Protein AF-A0A4Q2SKK6-F1 (afdb_monomer_lite)

Organism: NCBI:txid1168729

Sequence (186 aa):
MAITRQSCPFHADEDILGRQVDADGTMEFTCDRNLHPAGGPLSWLSVPEPPDMPELYGLADELGLGTELPALLNEHPGKWVEYGVVEAAYADAHTDDFAMLVARYGHTAIAKKNYTVSSFLSGTLGRLSKRGDVLLSWRKPTGRWSYNAGISWWALPPTPPADAEVSWESLGRSMDYVPGATKRSN

Foldseek 3Di:
DDFDWDADPVGNPDTWTWDQDDPQRKTKTWDQDAPDPVGGIDIDIDGPDDPPPPLDDDPCVVVVVLPLLLVQQVVQAQAWEFLVSSLVSCCVVVVPSQLVQCVVFNDVLVHDDPTGSSNVSVVSLVSCCVVLQKPWDWDQADPPVNVDPTGIIIHGDDHHDPPRYDHPVNVVDDNPDDRNPPDPPD

Structure (mmCIF, N/CA/C/O backbone):
data_AF-A0A4Q2SKK6-F1
#
_entry.id   AF-A0A4Q2SKK6-F1
#
loop_
_atom_site.group_PDB
_atom_site.id
_atom_site.type_symbol
_atom_site.label_atom_id
_atom_site.label_alt_id
_atom_site.label_comp_id
_atom_site.label_asym_id
_atom_site.label_entity_id
_atom_site.label_seq_id
_atom_site.pdbx_PDB_ins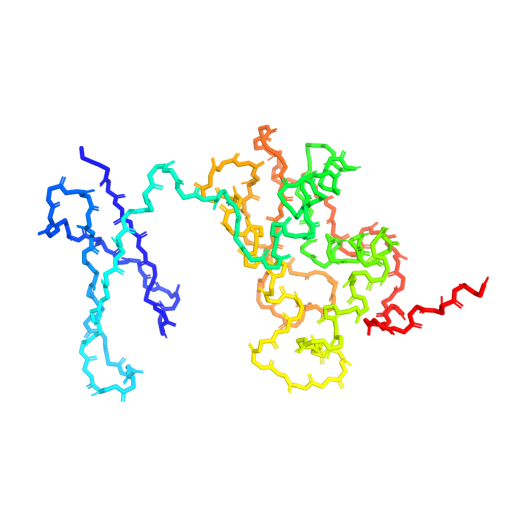_code
_atom_site.Cartn_x
_atom_site.Cartn_y
_atom_site.Cartn_z
_atom_site.occupancy
_atom_site.B_iso_or_equiv
_atom_site.auth_seq_id
_atom_site.auth_comp_id
_atom_site.auth_asym_id
_atom_site.auth_atom_id
_atom_site.pdbx_PDB_model_num
ATOM 1 N N . MET A 1 1 ? 7.989 18.309 -22.413 1.00 43.97 1 MET A N 1
ATOM 2 C CA . MET A 1 1 ? 8.912 17.288 -21.876 1.00 43.97 1 MET A CA 1
ATOM 3 C C . MET A 1 1 ? 8.515 17.035 -20.436 1.00 43.97 1 MET A C 1
ATOM 5 O O . MET A 1 1 ? 8.428 17.999 -19.684 1.00 43.97 1 MET A O 1
ATOM 9 N N . ALA A 1 2 ? 8.172 15.795 -20.087 1.00 51.50 2 ALA A N 1
ATOM 10 C CA . ALA A 1 2 ? 7.874 15.442 -18.704 1.00 51.50 2 ALA A CA 1
ATOM 11 C C . ALA A 1 2 ? 9.176 15.507 -17.893 1.00 51.50 2 ALA A C 1
ATOM 13 O O . ALA A 1 2 ? 10.192 14.947 -18.295 1.00 51.50 2 ALA A O 1
ATOM 14 N N . ILE A 1 3 ? 9.160 16.252 -16.793 1.00 61.06 3 ILE A N 1
ATOM 15 C CA . ILE A 1 3 ? 10.280 16.333 -15.856 1.00 61.06 3 ILE A CA 1
ATOM 16 C C . ILE A 1 3 ? 10.132 15.135 -14.916 1.00 61.06 3 ILE A C 1
ATOM 18 O O . ILE A 1 3 ? 9.299 15.166 -14.014 1.00 61.06 3 ILE A O 1
ATOM 22 N N . THR A 1 4 ? 10.900 14.071 -15.148 1.00 77.75 4 THR A N 1
ATOM 23 C CA . THR A 1 4 ? 10.891 12.874 -14.294 1.00 77.75 4 THR A CA 1
ATOM 24 C C . THR A 1 4 ? 11.945 13.008 -13.207 1.00 77.75 4 THR A C 1
ATOM 26 O O . THR A 1 4 ? 13.110 13.291 -13.501 1.00 77.75 4 THR A O 1
ATOM 29 N N . ARG A 1 5 ? 11.547 12.787 -11.953 1.00 83.00 5 ARG A N 1
ATOM 30 C CA . ARG A 1 5 ? 12.454 12.787 -10.806 1.00 83.00 5 ARG A CA 1
ATOM 31 C C . ARG A 1 5 ? 12.381 11.475 -10.037 1.00 83.00 5 ARG A C 1
ATOM 33 O O . ARG A 1 5 ? 11.327 10.839 -10.015 1.00 83.00 5 ARG A O 1
ATOM 40 N N . GLN A 1 6 ? 13.496 11.062 -9.448 1.00 82.69 6 GLN A N 1
ATOM 41 C CA . GLN A 1 6 ? 13.580 9.867 -8.611 1.00 82.69 6 GLN A CA 1
ATOM 42 C C . GLN A 1 6 ? 14.508 10.106 -7.429 1.00 82.69 6 GLN A C 1
ATOM 44 O O . GLN A 1 6 ? 15.499 10.827 -7.541 1.00 82.69 6 GLN A O 1
ATOM 49 N N . SER A 1 7 ? 14.215 9.446 -6.314 1.00 86.81 7 SER A N 1
ATOM 50 C CA . SER A 1 7 ? 15.122 9.441 -5.174 1.00 86.81 7 SER A CA 1
ATOM 51 C C . SER A 1 7 ? 16.257 8.449 -5.362 1.00 86.81 7 SER A C 1
ATOM 53 O O . SER A 1 7 ? 16.067 7.371 -5.931 1.00 86.81 7 SER A O 1
ATOM 55 N N . CYS A 1 8 ? 17.441 8.803 -4.857 1.00 84.94 8 CYS A N 1
ATOM 56 C CA . CYS A 1 8 ? 18.562 7.873 -4.833 1.00 84.94 8 CYS A CA 1
ATOM 57 C C . CYS A 1 8 ? 18.194 6.644 -3.981 1.00 84.94 8 CYS A C 1
ATOM 59 O O . CYS A 1 8 ? 17.712 6.812 -2.858 1.00 84.94 8 CYS A O 1
ATOM 61 N N . PRO A 1 9 ? 18.494 5.410 -4.430 1.00 81.94 9 PRO A N 1
ATOM 62 C CA . PRO A 1 9 ? 18.239 4.199 -3.644 1.00 81.94 9 PRO A CA 1
ATOM 63 C C . PRO A 1 9 ? 18.921 4.163 -2.265 1.00 81.94 9 PRO A C 1
ATOM 65 O O . PRO A 1 9 ? 18.521 3.382 -1.405 1.00 81.94 9 PRO A O 1
ATOM 68 N N . PHE A 1 10 ? 19.951 4.988 -2.054 1.00 80.56 10 PHE A N 1
ATOM 69 C CA . PHE A 1 10 ? 20.723 5.064 -0.810 1.00 80.56 10 PHE A CA 1
ATOM 70 C C . PHE A 1 10 ? 20.532 6.384 -0.048 1.00 80.56 10 PHE A C 1
ATOM 72 O O . PHE A 1 10 ? 20.912 6.469 1.117 1.00 80.56 10 PHE A O 1
ATOM 79 N N . HIS A 1 11 ? 19.917 7.390 -0.676 1.00 81.56 11 HIS A N 1
ATOM 80 C CA . HIS A 1 11 ? 19.655 8.706 -0.090 1.00 81.56 11 HIS A CA 1
ATOM 81 C C . HIS A 1 11 ? 18.202 9.087 -0.387 1.00 81.56 11 HIS A C 1
ATOM 83 O O . HIS A 1 11 ? 17.894 9.667 -1.427 1.00 81.56 11 HIS A O 1
ATOM 89 N N . ALA A 1 12 ? 17.293 8.696 0.507 1.00 74.94 12 ALA A N 1
ATOM 90 C CA . ALA A 1 12 ? 15.852 8.896 0.327 1.00 74.94 12 ALA A CA 1
ATOM 91 C C . ALA A 1 12 ? 15.416 10.373 0.425 1.00 74.94 12 ALA A C 1
ATOM 93 O O . ALA A 1 12 ? 14.283 10.700 0.089 1.00 74.94 12 ALA A O 1
ATOM 94 N N . ASP A 1 13 ? 16.303 11.248 0.901 1.00 74.25 13 ASP A N 1
ATOM 95 C CA . ASP A 1 13 ? 16.146 12.701 0.981 1.00 74.25 13 ASP A CA 1
ATOM 96 C C . ASP A 1 13 ? 16.541 13.432 -0.312 1.00 74.25 13 ASP A C 1
ATOM 98 O O . ASP A 1 13 ? 16.249 14.617 -0.458 1.00 74.25 13 ASP A O 1
ATOM 102 N N . GLU A 1 14 ? 17.190 12.743 -1.252 1.00 72.88 14 GLU A N 1
ATOM 103 C CA . GLU A 1 14 ? 17.598 13.322 -2.528 1.00 72.88 14 GLU A CA 1
ATOM 104 C C . GLU A 1 14 ? 16.486 13.205 -3.567 1.00 72.88 14 GLU A C 1
ATOM 106 O O . GLU A 1 14 ? 15.892 12.141 -3.741 1.00 72.88 14 GLU A O 1
ATOM 111 N N . ASP A 1 15 ? 16.242 14.294 -4.292 1.00 78.19 15 ASP A N 1
ATOM 112 C CA . ASP A 1 15 ? 15.307 14.353 -5.413 1.00 78.19 15 ASP A CA 1
ATOM 113 C C . ASP A 1 15 ? 16.092 14.639 -6.698 1.00 78.19 15 ASP A C 1
ATOM 115 O O . ASP A 1 15 ? 16.485 15.776 -6.974 1.00 78.19 15 ASP A O 1
ATOM 119 N N . ILE A 1 16 ? 16.385 13.584 -7.459 1.00 84.12 16 ILE A N 1
ATOM 120 C CA . ILE A 1 16 ? 17.320 13.640 -8.584 1.00 84.12 16 ILE A CA 1
ATOM 121 C C . ILE A 1 16 ? 16.545 13.779 -9.884 1.00 84.12 16 ILE A C 1
ATOM 123 O O . ILE A 1 16 ? 15.660 12.984 -10.209 1.00 84.12 16 ILE A O 1
ATOM 127 N N . LEU A 1 17 ? 16.904 14.807 -10.649 1.00 86.75 17 LEU A N 1
ATOM 128 C CA . LEU A 1 17 ? 16.344 15.059 -11.966 1.00 86.75 17 LEU A CA 1
ATOM 129 C C . LEU A 1 17 ? 16.931 14.078 -12.985 1.00 86.75 17 LEU A C 1
ATOM 131 O O . LEU A 1 17 ? 18.146 14.014 -13.163 1.00 86.75 17 LEU A O 1
ATOM 135 N N . GLY A 1 18 ? 16.061 13.351 -13.682 1.00 86.31 18 GLY A N 1
ATOM 136 C CA . GLY A 1 18 ? 16.479 12.449 -14.745 1.00 86.31 18 GLY A CA 1
ATOM 137 C C . GLY A 1 18 ? 16.922 13.205 -15.995 1.00 86.31 18 GLY A C 1
ATOM 138 O O . GLY A 1 18 ? 16.297 14.185 -16.408 1.00 86.31 18 GLY A O 1
ATOM 139 N N . ARG A 1 19 ? 17.964 12.696 -16.647 1.00 87.88 19 ARG A N 1
ATOM 140 C CA . ARG A 1 19 ? 18.417 13.099 -17.978 1.00 87.88 19 ARG A CA 1
ATOM 141 C C . ARG A 1 19 ? 17.931 12.074 -18.992 1.00 87.88 19 ARG A C 1
ATOM 143 O O . ARG A 1 19 ? 18.269 10.903 -18.879 1.00 87.88 19 ARG A O 1
ATOM 150 N N . GLN A 1 20 ? 17.176 12.497 -20.001 1.00 82.75 20 GLN A N 1
ATOM 151 C CA . GLN A 1 20 ? 16.803 11.592 -21.088 1.00 82.75 20 GLN A CA 1
ATOM 152 C C . GLN A 1 20 ? 18.057 11.197 -21.875 1.00 82.75 20 GLN A C 1
ATOM 154 O O . GLN A 1 20 ? 18.824 12.067 -22.298 1.00 82.75 20 GLN A O 1
ATOM 159 N N . VAL A 1 21 ? 18.282 9.895 -22.032 1.00 86.56 21 VAL A N 1
ATOM 160 C CA . VAL A 1 21 ? 19.468 9.346 -22.709 1.00 86.56 21 VAL A CA 1
ATOM 161 C C . VAL A 1 21 ? 19.148 8.666 -24.031 1.00 86.56 21 VAL A C 1
ATOM 163 O O . VAL A 1 21 ? 20.061 8.480 -24.830 1.00 86.56 21 VAL A O 1
ATOM 166 N N . ASP A 1 22 ? 17.874 8.366 -24.286 1.00 76.38 22 ASP A N 1
ATOM 167 C CA . ASP A 1 22 ? 17.426 7.749 -25.533 1.00 76.38 22 ASP A CA 1
ATOM 168 C C . ASP A 1 22 ? 16.031 8.263 -25.956 1.00 76.38 22 ASP A C 1
ATOM 170 O O . ASP A 1 22 ? 15.274 8.839 -25.164 1.00 76.38 22 ASP A O 1
ATOM 174 N N . ALA A 1 23 ? 15.703 8.113 -27.239 1.00 74.62 23 ALA A N 1
ATOM 175 C CA . ALA A 1 23 ? 14.460 8.557 -27.864 1.00 74.62 23 ALA A CA 1
ATOM 176 C C . ALA A 1 23 ? 13.229 7.750 -27.410 1.00 74.62 23 ALA A C 1
ATOM 178 O O . ALA A 1 23 ? 12.106 8.226 -27.570 1.00 74.62 23 ALA A O 1
ATOM 179 N N . ASP A 1 24 ? 13.436 6.572 -26.816 1.00 68.56 24 ASP A N 1
ATOM 180 C CA . ASP A 1 24 ? 12.394 5.715 -26.236 1.00 68.56 24 ASP A CA 1
ATOM 181 C C . ASP A 1 24 ? 11.848 6.227 -24.888 1.00 68.56 24 ASP A C 1
ATOM 183 O O . ASP A 1 24 ? 10.876 5.687 -24.367 1.00 68.56 24 ASP A O 1
ATOM 187 N N . GLY A 1 25 ? 12.443 7.292 -24.337 1.00 70.19 25 GLY A N 1
ATOM 188 C CA . GLY A 1 25 ? 12.075 7.866 -23.045 1.00 70.19 25 GLY A CA 1
ATOM 189 C C . GLY A 1 25 ? 12.896 7.337 -21.868 1.00 70.19 25 GLY A C 1
ATOM 190 O O . GLY A 1 25 ? 12.584 7.676 -20.727 1.00 70.19 25 GLY A O 1
ATOM 191 N N . THR A 1 26 ? 13.945 6.546 -22.115 1.00 78.94 26 THR A N 1
ATOM 192 C CA . THR A 1 26 ? 14.898 6.109 -21.092 1.00 78.94 26 THR A CA 1
ATOM 193 C C . THR A 1 26 ? 15.574 7.308 -20.438 1.00 78.94 26 THR A C 1
ATOM 195 O O . THR A 1 26 ? 16.129 8.191 -21.100 1.00 78.94 26 THR A O 1
ATOM 198 N N . MET A 1 27 ? 15.542 7.313 -19.107 1.00 83.81 27 MET A N 1
ATOM 199 C CA . MET A 1 27 ? 16.110 8.356 -18.263 1.00 83.81 27 MET A CA 1
ATOM 200 C C . MET A 1 27 ? 17.291 7.795 -17.473 1.00 83.81 27 MET A C 1
ATOM 202 O O . MET A 1 27 ? 17.184 6.741 -16.855 1.00 83.81 27 MET A O 1
ATOM 206 N N . GLU A 1 28 ? 18.400 8.518 -17.440 1.00 88.62 28 GLU A N 1
ATOM 207 C CA . GLU A 1 28 ? 19.511 8.282 -16.524 1.00 88.62 28 GLU A CA 1
ATOM 208 C C . GLU A 1 28 ? 19.429 9.256 -15.351 1.00 88.62 28 GLU A C 1
ATOM 210 O O . GLU A 1 28 ? 19.165 10.445 -15.527 1.00 88.62 28 GLU A O 1
ATOM 215 N N . PHE A 1 29 ? 19.687 8.754 -14.153 1.00 89.69 29 PHE A N 1
ATOM 216 C CA . PHE A 1 29 ? 19.787 9.539 -12.932 1.00 89.69 29 PHE A CA 1
ATOM 217 C C . PHE A 1 29 ? 21.179 9.344 -12.355 1.00 89.69 29 PHE A C 1
ATOM 219 O O . PHE A 1 29 ? 21.705 8.233 -12.397 1.00 89.69 29 PHE A O 1
ATOM 226 N N . THR A 1 30 ? 21.751 10.402 -11.784 1.00 92.44 30 THR A N 1
ATOM 227 C CA . THR A 1 30 ? 23.061 10.351 -11.132 1.00 92.44 30 THR A CA 1
ATOM 228 C C . THR A 1 30 ? 22.975 11.029 -9.774 1.00 92.44 30 THR A C 1
ATOM 230 O O . THR A 1 30 ? 22.598 12.194 -9.675 1.00 92.44 30 THR A O 1
ATOM 233 N N . CYS A 1 31 ? 23.316 10.288 -8.721 1.00 90.31 31 CYS A N 1
ATOM 234 C CA . CYS A 1 31 ? 23.537 10.826 -7.387 1.00 90.31 31 CYS A CA 1
ATOM 235 C C . CYS A 1 31 ? 25.038 11.028 -7.184 1.00 90.31 31 CYS A C 1
ATOM 237 O O . CYS A 1 31 ? 25.778 10.048 -7.111 1.00 90.31 31 CYS A O 1
ATOM 239 N N . ASP A 1 32 ? 25.479 12.275 -7.033 1.00 90.69 32 ASP A N 1
ATOM 240 C CA . ASP A 1 32 ? 26.899 12.613 -6.840 1.00 90.69 32 ASP A CA 1
ATOM 241 C C . ASP A 1 32 ? 27.368 12.505 -5.378 1.00 90.69 32 ASP A C 1
ATOM 243 O O . ASP A 1 32 ? 28.523 12.798 -5.061 1.00 90.69 32 ASP A O 1
ATOM 247 N N . ARG A 1 33 ? 26.483 12.103 -4.456 1.00 80.25 33 ARG A N 1
ATOM 248 C CA . ARG A 1 33 ? 26.842 11.935 -3.042 1.00 80.25 33 ARG A CA 1
ATOM 249 C C . ARG A 1 33 ? 27.744 10.715 -2.846 1.00 80.25 33 ARG A C 1
ATOM 251 O O . ARG A 1 33 ? 27.750 9.769 -3.627 1.00 80.25 33 ARG A O 1
ATOM 258 N N . ASN A 1 34 ? 28.505 10.743 -1.758 1.00 79.94 34 ASN A N 1
ATOM 259 C CA . ASN A 1 34 ? 29.293 9.599 -1.302 1.00 79.94 34 ASN A CA 1
ATOM 260 C C . ASN A 1 34 ? 28.421 8.646 -0.466 1.00 79.94 34 ASN A C 1
ATOM 262 O O . ASN A 1 34 ? 27.259 8.940 -0.225 1.00 79.94 34 ASN A O 1
ATOM 266 N N . LEU A 1 35 ? 28.999 7.536 0.013 1.00 79.00 35 LEU A N 1
ATOM 267 C CA . LEU A 1 35 ? 28.322 6.476 0.793 1.00 79.00 35 LEU A CA 1
ATOM 268 C C . LEU A 1 35 ? 27.430 5.527 -0.022 1.00 79.00 35 LEU A C 1
ATOM 270 O O . LEU A 1 35 ? 26.731 4.688 0.543 1.00 79.00 35 LEU A O 1
ATOM 274 N N . HIS A 1 36 ? 27.540 5.561 -1.347 1.00 84.75 36 HIS A N 1
ATOM 275 C CA . HIS A 1 36 ? 27.152 4.423 -2.174 1.00 84.75 36 HIS A CA 1
ATOM 276 C C . HIS A 1 36 ? 28.131 3.249 -1.968 1.00 84.75 36 HIS A C 1
ATOM 278 O O . HIS A 1 36 ? 29.300 3.485 -1.647 1.00 84.75 36 HIS A O 1
ATOM 284 N N . PRO A 1 37 ? 27.723 1.990 -2.215 1.00 77.38 37 PRO A N 1
ATOM 285 C CA . PRO A 1 37 ? 28.578 0.812 -2.016 1.00 77.38 37 PRO A CA 1
ATOM 286 C C . PRO A 1 37 ? 29.928 0.849 -2.754 1.00 77.38 37 PRO A C 1
ATOM 288 O O . PRO A 1 37 ? 30.895 0.259 -2.284 1.00 77.38 37 PRO A O 1
ATOM 291 N N . ALA A 1 38 ? 30.005 1.552 -3.888 1.00 78.75 38 ALA A N 1
ATOM 292 C CA . ALA A 1 38 ? 31.233 1.722 -4.669 1.00 78.75 38 ALA A CA 1
ATOM 293 C C . ALA A 1 38 ? 32.081 2.946 -4.255 1.00 78.75 38 ALA A C 1
ATOM 295 O O . ALA A 1 38 ? 33.153 3.161 -4.812 1.00 78.75 38 ALA A O 1
ATOM 296 N N . GLY A 1 39 ? 31.623 3.752 -3.290 1.00 72.69 39 GLY A N 1
ATOM 297 C CA . GLY A 1 39 ? 32.376 4.891 -2.752 1.00 72.69 39 GLY A CA 1
ATOM 298 C C . GLY A 1 39 ? 32.438 6.140 -3.642 1.00 72.69 39 GLY A C 1
ATOM 299 O O . GLY A 1 39 ? 33.253 7.016 -3.371 1.00 72.69 39 GLY A O 1
ATOM 300 N N . GLY A 1 40 ? 31.593 6.247 -4.670 1.00 83.88 40 GLY A N 1
ATOM 301 C CA . GLY A 1 40 ? 31.512 7.404 -5.571 1.00 83.88 40 GLY A CA 1
ATOM 302 C C . GLY A 1 40 ? 30.092 7.627 -6.101 1.00 83.88 40 GLY A C 1
ATOM 303 O O . GLY A 1 40 ? 29.158 7.041 -5.544 1.00 83.88 40 GLY A O 1
ATOM 304 N N . PRO A 1 41 ? 29.913 8.445 -7.157 1.00 88.06 41 PRO A N 1
ATOM 305 C CA . PRO A 1 41 ? 28.607 8.695 -7.750 1.00 88.06 41 PRO A CA 1
ATOM 306 C C . PRO A 1 41 ? 27.908 7.401 -8.159 1.00 88.06 41 PRO A C 1
ATOM 308 O O . PRO A 1 41 ? 28.538 6.475 -8.676 1.00 88.06 41 PRO A O 1
ATOM 311 N N . LEU A 1 42 ? 26.602 7.344 -7.926 1.00 88.31 42 LEU A N 1
ATOM 312 C CA . LEU A 1 42 ? 25.766 6.237 -8.365 1.00 88.31 42 LEU A CA 1
ATOM 313 C C . LEU A 1 42 ? 24.874 6.711 -9.500 1.00 88.31 42 LEU A C 1
ATOM 315 O O . LEU A 1 42 ? 24.047 7.600 -9.298 1.00 88.31 42 LEU A O 1
ATOM 319 N N . SER A 1 43 ? 25.003 6.064 -10.654 1.00 90.69 43 SER A N 1
ATOM 320 C CA . SER A 1 43 ? 24.092 6.252 -11.777 1.00 90.69 43 SER A CA 1
ATOM 321 C C . SER A 1 43 ? 23.189 5.040 -11.953 1.00 90.69 43 SER A C 1
ATOM 323 O O . SER A 1 43 ? 23.618 3.899 -11.763 1.00 90.69 43 SER A O 1
ATOM 325 N N . TRP A 1 44 ? 21.936 5.282 -12.319 1.00 87.94 44 TRP A N 1
ATOM 326 C CA . TRP A 1 44 ? 20.989 4.231 -12.672 1.00 87.94 44 TRP A CA 1
ATOM 327 C C . TRP A 1 44 ? 20.085 4.672 -13.817 1.00 87.94 44 TRP A C 1
ATOM 329 O O . TRP A 1 44 ? 19.854 5.861 -14.040 1.00 87.94 44 TRP A O 1
ATOM 339 N N . LEU A 1 45 ? 19.574 3.682 -14.544 1.00 85.38 45 LEU A N 1
ATOM 340 C CA . LEU A 1 45 ? 18.632 3.885 -15.633 1.00 85.38 45 LEU A CA 1
ATOM 341 C C . LEU A 1 45 ? 17.213 3.605 -15.146 1.00 85.38 45 LEU A C 1
ATOM 343 O O . LEU A 1 45 ? 16.957 2.613 -14.463 1.00 85.38 45 LEU A O 1
ATOM 347 N N . SER A 1 46 ? 16.287 4.462 -15.551 1.00 76.25 46 SER A N 1
ATOM 348 C CA . SER A 1 46 ? 14.863 4.176 -15.580 1.00 76.25 46 SER A CA 1
ATOM 349 C C . SER A 1 46 ? 14.456 4.072 -17.036 1.00 76.25 46 SER A C 1
ATOM 351 O O . SER A 1 46 ? 14.330 5.078 -17.733 1.00 76.25 46 SER A O 1
ATOM 353 N N . VAL A 1 47 ? 14.255 2.844 -17.483 1.00 74.75 47 VAL A N 1
ATOM 354 C CA . VAL A 1 47 ? 13.664 2.572 -18.788 1.00 74.75 47 VAL A CA 1
ATOM 355 C C . VAL A 1 47 ? 12.144 2.658 -18.613 1.00 74.75 47 VAL A C 1
ATOM 357 O O . VAL A 1 47 ? 11.631 2.076 -17.651 1.00 74.75 47 VAL A O 1
ATOM 360 N N . PRO A 1 48 ? 11.416 3.418 -19.449 1.00 61.59 48 PRO A N 1
ATOM 361 C CA . PRO A 1 48 ? 9.961 3.396 -19.427 1.00 61.59 48 PRO A CA 1
ATOM 362 C C . PRO A 1 48 ? 9.476 1.970 -19.689 1.00 61.59 48 PRO A C 1
ATOM 364 O O . PRO A 1 48 ? 10.015 1.263 -20.541 1.00 61.59 48 PRO A O 1
ATOM 367 N N . GLU A 1 49 ? 8.485 1.524 -18.918 1.00 56.78 49 GLU A N 1
ATOM 368 C CA . GLU A 1 49 ? 7.926 0.189 -19.116 1.00 56.78 49 GLU A CA 1
ATOM 369 C C . GLU A 1 49 ? 7.315 0.091 -20.525 1.00 56.78 49 GLU A C 1
ATOM 371 O O . GLU A 1 49 ? 6.665 1.042 -20.976 1.00 56.78 49 GLU A O 1
ATOM 376 N N . PRO A 1 50 ? 7.523 -1.029 -21.245 1.00 50.75 50 PRO A N 1
ATOM 377 C CA . PRO A 1 50 ? 6.862 -1.255 -22.519 1.00 50.75 50 PRO A CA 1
ATOM 378 C C . PRO A 1 50 ? 5.341 -1.156 -22.342 1.00 50.75 50 PRO A C 1
ATOM 380 O O . PRO A 1 50 ? 4.820 -1.716 -21.376 1.00 50.75 50 PRO A O 1
ATOM 383 N N . PRO A 1 51 ? 4.617 -0.512 -23.271 1.00 50.66 51 PRO A N 1
ATOM 384 C CA . PRO A 1 51 ? 3.170 -0.319 -23.153 1.00 50.66 51 PRO A CA 1
ATOM 385 C C . PRO A 1 51 ? 2.378 -1.635 -23.078 1.00 50.66 51 PRO A C 1
ATOM 387 O O . PRO A 1 51 ? 1.270 -1.639 -22.555 1.00 50.66 51 PRO A O 1
ATOM 390 N N . ASP A 1 52 ? 2.964 -2.741 -23.549 1.00 50.22 52 ASP A N 1
ATOM 391 C CA . ASP A 1 52 ? 2.344 -4.069 -23.590 1.00 50.22 52 ASP A CA 1
ATOM 392 C C . ASP A 1 52 ? 2.841 -5.015 -22.475 1.00 50.22 52 ASP A C 1
ATOM 394 O O . ASP A 1 52 ? 2.619 -6.227 -22.544 1.00 50.22 52 ASP A O 1
ATOM 398 N N . MET A 1 53 ? 3.565 -4.513 -21.463 1.00 44.72 53 MET A N 1
ATOM 399 C CA . MET A 1 53 ? 3.966 -5.363 -20.337 1.00 44.72 53 MET A CA 1
ATOM 400 C C . MET A 1 53 ? 2.751 -5.654 -19.437 1.00 44.72 53 MET A C 1
ATOM 402 O O . MET A 1 53 ? 1.972 -4.736 -19.175 1.00 44.72 53 MET A O 1
ATOM 406 N N . PRO A 1 54 ? 2.580 -6.896 -18.934 1.00 50.94 54 PRO A N 1
ATOM 407 C CA . PRO A 1 54 ? 1.514 -7.207 -17.994 1.00 50.94 54 PRO A CA 1
ATOM 408 C C . PRO A 1 54 ? 1.538 -6.251 -16.802 1.00 50.94 54 PRO A C 1
ATOM 410 O O . PRO A 1 54 ? 2.546 -6.096 -16.110 1.00 50.94 54 PRO A O 1
ATOM 413 N N . GLU A 1 55 ? 0.388 -5.624 -16.604 1.00 57.97 55 GLU A N 1
ATOM 414 C CA . GLU A 1 55 ? 0.031 -4.640 -15.585 1.00 57.97 55 GLU A CA 1
ATOM 415 C C . GLU A 1 55 ? 0.559 -4.935 -14.169 1.00 57.97 55 GLU A C 1
ATOM 417 O O . GLU A 1 55 ? 0.950 -4.032 -13.423 1.00 57.97 55 GLU A O 1
ATOM 422 N N . LEU A 1 56 ? 0.574 -6.218 -13.819 1.00 64.50 56 LEU A N 1
ATOM 423 C CA . LEU A 1 56 ? 1.353 -6.844 -12.764 1.00 64.50 56 LEU A CA 1
ATOM 424 C C . LEU A 1 56 ? 1.963 -8.114 -13.365 1.00 64.50 56 LEU A C 1
ATOM 426 O O . LEU A 1 56 ? 1.462 -8.647 -14.349 1.00 64.50 56 LEU A O 1
ATOM 430 N N . TYR A 1 57 ? 3.040 -8.623 -12.774 1.00 71.19 57 TYR A N 1
ATOM 431 C CA . TYR A 1 57 ? 3.696 -9.832 -13.268 1.00 71.19 57 TYR A CA 1
ATOM 432 C C . TYR A 1 57 ? 4.047 -10.797 -12.139 1.00 71.19 57 TYR A C 1
ATOM 434 O O . TYR A 1 57 ? 4.255 -10.408 -10.981 1.00 71.19 57 TYR A O 1
ATOM 442 N N . GLY A 1 58 ? 4.160 -12.073 -12.510 1.00 84.31 58 GLY A N 1
ATOM 443 C CA . GLY A 1 58 ? 4.480 -13.165 -11.600 1.00 84.31 58 GLY A CA 1
ATOM 444 C C . GLY A 1 58 ? 3.443 -13.288 -10.488 1.00 84.31 58 GLY A C 1
ATOM 445 O O . GLY A 1 58 ? 2.249 -13.128 -10.709 1.00 84.31 58 GLY A O 1
ATOM 446 N N . LEU A 1 59 ? 3.916 -13.506 -9.262 1.00 84.44 59 LEU A N 1
ATOM 447 C CA . LEU A 1 59 ? 3.048 -13.832 -8.130 1.00 84.44 59 LEU A CA 1
ATOM 448 C C . LEU A 1 59 ? 1.986 -12.761 -7.811 1.00 84.44 59 LEU A C 1
ATOM 450 O O . LEU A 1 59 ? 0.958 -13.087 -7.240 1.00 84.44 59 LEU A O 1
ATOM 454 N N . ALA A 1 60 ? 2.215 -11.487 -8.146 1.00 87.25 60 ALA A N 1
ATOM 455 C CA . ALA A 1 60 ? 1.222 -10.437 -7.895 1.00 87.25 60 ALA A CA 1
ATOM 456 C C . ALA A 1 60 ? 0.018 -10.521 -8.849 1.00 87.25 60 ALA A C 1
ATOM 458 O O . ALA A 1 60 ? -1.093 -10.180 -8.451 1.00 87.25 60 ALA A O 1
ATOM 459 N N . ASP A 1 61 ? 0.250 -10.977 -10.080 1.00 89.88 61 ASP A N 1
ATOM 460 C CA . ASP A 1 61 ? -0.789 -11.211 -11.086 1.00 89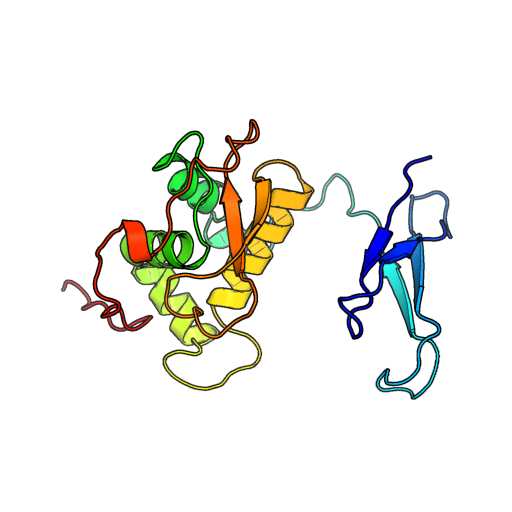.88 61 ASP A CA 1
ATOM 461 C C . ASP A 1 61 ? -1.529 -12.527 -10.810 1.00 89.88 61 ASP A C 1
ATOM 463 O O . ASP A 1 61 ? -2.754 -12.553 -10.767 1.00 89.88 61 ASP A O 1
ATOM 467 N N . GLU A 1 62 ? -0.785 -13.591 -10.475 1.00 91.69 62 GLU A N 1
ATOM 468 C CA . GLU A 1 62 ? -1.350 -14.890 -10.067 1.00 91.69 62 GLU A CA 1
ATOM 469 C C . GLU A 1 62 ? -2.316 -14.770 -8.875 1.00 91.69 62 GLU A C 1
ATOM 471 O O . GLU A 1 62 ? -3.294 -15.509 -8.796 1.00 91.69 62 GLU A O 1
ATOM 476 N N . LEU A 1 63 ? -2.045 -13.832 -7.963 1.00 92.62 63 LEU A N 1
ATOM 477 C CA . LEU A 1 63 ? -2.872 -13.539 -6.789 1.00 92.62 63 LEU A CA 1
ATOM 478 C C . LEU A 1 63 ? -3.954 -12.476 -7.038 1.00 92.62 63 LEU A C 1
ATOM 480 O O . LEU A 1 63 ? -4.632 -12.073 -6.099 1.00 92.62 63 LEU A O 1
ATOM 484 N N . GLY A 1 64 ? -4.090 -11.958 -8.262 1.00 95.12 64 GLY A N 1
ATOM 485 C CA . GLY A 1 64 ? -5.107 -10.957 -8.590 1.00 95.12 64 GLY A CA 1
ATOM 486 C C . GLY A 1 64 ? -4.954 -9.629 -7.838 1.00 95.12 64 GLY A C 1
ATOM 487 O O . GLY A 1 64 ? -5.920 -8.876 -7.717 1.00 95.12 64 GLY A O 1
ATOM 488 N N . LEU A 1 65 ? -3.754 -9.291 -7.347 1.00 94.94 65 LEU A N 1
ATOM 489 C CA . LEU A 1 65 ? -3.552 -8.147 -6.442 1.00 94.94 65 LEU A CA 1
ATOM 490 C C . LEU A 1 65 ? -3.910 -6.792 -7.061 1.00 94.94 65 LEU A C 1
ATOM 492 O O . LEU A 1 65 ? -4.149 -5.831 -6.330 1.00 94.94 65 LEU A O 1
ATOM 496 N N . GLY A 1 66 ? -3.955 -6.708 -8.391 1.00 93.56 66 GLY A N 1
ATOM 497 C CA . GLY A 1 66 ? -4.427 -5.522 -9.105 1.00 93.56 66 GLY A CA 1
ATOM 498 C C . GLY A 1 66 ? -5.918 -5.250 -8.905 1.00 93.56 66 GLY A C 1
ATOM 499 O O . GLY A 1 66 ? -6.339 -4.111 -9.040 1.00 93.56 66 GLY A O 1
ATOM 500 N N . THR A 1 67 ? -6.698 -6.268 -8.534 1.00 95.19 67 THR A N 1
ATOM 501 C CA . THR A 1 67 ? -8.127 -6.153 -8.212 1.00 95.19 67 THR A CA 1
ATOM 502 C C . THR A 1 67 ? -8.355 -6.174 -6.705 1.00 95.19 67 THR A C 1
ATOM 504 O O . THR A 1 67 ? -9.055 -5.308 -6.180 1.00 95.19 67 THR A O 1
ATOM 507 N N . GLU A 1 68 ? -7.719 -7.109 -5.996 1.00 96.81 68 GLU A N 1
ATOM 508 C CA . GLU A 1 68 ? -7.981 -7.315 -4.567 1.00 96.81 68 GLU A CA 1
ATOM 509 C C . GLU A 1 68 ? -7.540 -6.118 -3.715 1.00 96.81 68 GLU A C 1
ATOM 511 O O . GLU A 1 68 ? -8.271 -5.665 -2.838 1.00 96.81 68 GLU A O 1
ATOM 516 N N . LEU A 1 69 ? -6.373 -5.524 -3.994 1.00 96.81 69 LEU A N 1
ATOM 517 C CA . LEU A 1 69 ? -5.889 -4.394 -3.194 1.00 96.81 69 LEU A CA 1
ATOM 518 C C . LEU A 1 69 ? -6.764 -3.135 -3.361 1.00 96.81 69 LEU A C 1
ATOM 520 O O . LEU A 1 69 ? -7.126 -2.543 -2.341 1.00 96.81 69 LEU A O 1
ATOM 524 N N . PRO A 1 70 ? -7.169 -2.720 -4.581 1.00 97.00 70 PRO A N 1
ATOM 525 C CA . PRO A 1 70 ? -8.180 -1.675 -4.740 1.00 97.00 70 PRO A CA 1
ATOM 526 C C . PRO A 1 70 ? -9.531 -2.008 -4.098 1.00 97.00 70 PRO A C 1
ATOM 528 O O . PRO A 1 70 ? -10.158 -1.109 -3.538 1.00 97.00 70 PRO A O 1
ATOM 531 N N . ALA A 1 71 ? -9.974 -3.269 -4.138 1.00 97.00 71 ALA A N 1
ATOM 532 C CA . ALA A 1 71 ? -11.229 -3.682 -3.510 1.00 97.00 71 ALA A CA 1
ATOM 533 C C . ALA A 1 71 ? -11.211 -3.455 -1.989 1.00 97.00 71 ALA A C 1
ATOM 535 O O . ALA A 1 71 ? -12.164 -2.893 -1.452 1.00 97.00 71 ALA A O 1
ATOM 536 N N . LEU A 1 72 ? -10.098 -3.770 -1.319 1.00 96.81 72 LEU A N 1
ATOM 537 C CA . LEU A 1 72 ? -9.919 -3.496 0.113 1.00 96.81 72 LEU A CA 1
ATOM 538 C C . LEU A 1 72 ? -9.940 -1.993 0.424 1.00 96.81 72 LEU A C 1
ATOM 540 O O . LEU A 1 72 ? -10.528 -1.564 1.413 1.00 96.81 72 LEU A O 1
ATOM 544 N N . LEU A 1 73 ? -9.343 -1.157 -0.433 1.00 97.50 73 LEU A N 1
ATOM 545 C CA . LEU A 1 73 ? -9.435 0.302 -0.278 1.00 97.50 73 LEU A CA 1
ATOM 546 C C . LEU A 1 73 ? -10.869 0.810 -0.485 1.00 97.50 73 LEU A C 1
ATOM 548 O O . LEU A 1 73 ? -11.278 1.784 0.149 1.00 97.50 73 LEU A O 1
ATOM 552 N N . ASN A 1 74 ? -11.650 0.143 -1.337 1.00 95.88 74 ASN A N 1
ATOM 553 C CA . ASN A 1 74 ? -13.044 0.486 -1.597 1.00 95.88 74 ASN A CA 1
ATOM 554 C C . ASN A 1 74 ? -13.979 0.207 -0.403 1.00 95.88 74 ASN A C 1
ATOM 556 O O . ASN A 1 74 ? -15.089 0.735 -0.370 1.00 95.88 74 ASN A O 1
ATOM 560 N N . GLU A 1 75 ? -13.541 -0.549 0.610 1.00 95.94 75 GLU A N 1
ATOM 561 C CA . GLU A 1 75 ? -14.248 -0.664 1.898 1.00 95.94 75 GLU A CA 1
ATOM 562 C C . GLU A 1 75 ? -14.223 0.654 2.698 1.00 95.94 75 GLU A C 1
ATOM 564 O O . GLU A 1 75 ? -15.011 0.866 3.628 1.00 95.94 75 GLU A O 1
ATOM 569 N N . HIS A 1 76 ? -13.330 1.576 2.330 1.00 95.81 76 HIS A N 1
ATOM 570 C CA . HIS A 1 76 ? -13.147 2.883 2.954 1.00 95.81 76 HIS A CA 1
ATOM 571 C C . HIS A 1 76 ? -13.185 4.008 1.903 1.00 95.81 76 HIS A C 1
ATOM 573 O O . HIS A 1 76 ? -12.211 4.751 1.743 1.00 95.81 76 HIS A O 1
ATOM 579 N N . PRO A 1 77 ? -14.309 4.173 1.180 1.00 93.81 77 PRO A N 1
ATOM 580 C CA . PRO A 1 77 ? -14.379 5.085 0.046 1.00 93.81 77 PRO A CA 1
ATOM 581 C C . PRO A 1 77 ? -14.142 6.532 0.487 1.00 93.81 77 PRO A C 1
ATOM 583 O O . PRO A 1 77 ? -14.692 6.996 1.490 1.00 93.81 77 PRO A O 1
ATOM 586 N N . GLY A 1 78 ? -13.324 7.255 -0.283 1.00 92.75 78 GLY A N 1
ATOM 587 C CA . GLY A 1 78 ? -13.009 8.657 -0.012 1.00 92.75 78 GLY A CA 1
ATOM 588 C C . GLY A 1 78 ? -12.207 8.878 1.273 1.00 92.75 78 GLY A C 1
ATOM 589 O O . GLY A 1 78 ? -12.340 9.938 1.882 1.00 92.75 78 GLY A O 1
ATOM 590 N N . LYS A 1 79 ? -11.399 7.897 1.699 1.00 97.88 79 LYS A N 1
ATOM 591 C CA . LYS A 1 79 ? -10.505 8.005 2.859 1.00 97.88 79 LYS A CA 1
ATOM 592 C C . LYS A 1 79 ? -9.093 7.529 2.534 1.00 97.88 79 LYS A C 1
ATOM 594 O O . LYS A 1 79 ? -8.891 6.674 1.677 1.00 97.88 79 LYS A O 1
ATOM 599 N N . TRP A 1 80 ? -8.125 8.065 3.266 1.00 97.62 80 TRP A N 1
ATOM 600 C CA . TRP A 1 80 ? -6.766 7.544 3.341 1.00 97.62 80 TRP A CA 1
ATOM 601 C C . TRP A 1 80 ? -6.703 6.377 4.321 1.00 97.62 80 TRP A C 1
ATOM 603 O O . TRP A 1 80 ? -7.095 6.523 5.472 1.00 97.62 80 TRP A O 1
ATOM 613 N N . VAL A 1 81 ? -6.172 5.240 3.897 1.00 97.88 81 VAL A N 1
ATOM 614 C CA . VAL A 1 81 ? -6.084 4.017 4.700 1.00 97.88 81 VAL A CA 1
ATOM 615 C C . VAL A 1 81 ? -4.623 3.731 5.030 1.00 97.88 81 VAL A C 1
ATOM 617 O O . VAL A 1 81 ? -3.787 3.628 4.130 1.00 97.88 81 VAL A O 1
ATOM 620 N N . GLU A 1 82 ? -4.293 3.613 6.316 1.00 96.94 82 GLU A N 1
ATOM 621 C CA . GLU A 1 82 ? -2.941 3.264 6.768 1.00 96.94 82 GLU A CA 1
ATOM 622 C C . GLU A 1 82 ? -2.539 1.882 6.231 1.00 96.94 82 GLU A C 1
ATOM 624 O O . GLU A 1 82 ? -3.328 0.939 6.278 1.00 96.94 82 GLU A O 1
ATOM 629 N N . TYR A 1 83 ? -1.293 1.712 5.773 1.00 94.94 83 TYR A N 1
ATOM 630 C CA . TYR A 1 83 ? -0.827 0.435 5.215 1.00 94.94 83 TYR A CA 1
ATOM 631 C C . TYR A 1 83 ? -1.089 -0.776 6.124 1.00 94.94 83 TYR A C 1
ATOM 633 O O . TYR A 1 83 ? -1.461 -1.842 5.639 1.00 94.94 83 TYR A O 1
ATOM 641 N N . GLY A 1 84 ? -0.944 -0.622 7.444 1.00 92.56 84 GLY A N 1
ATOM 642 C CA . GLY A 1 84 ? -1.226 -1.719 8.368 1.00 92.56 84 GLY A CA 1
ATOM 643 C C . GLY A 1 84 ? -2.682 -2.169 8.377 1.00 92.56 84 GLY A C 1
ATOM 644 O O . GLY A 1 84 ? -2.941 -3.351 8.578 1.00 92.56 84 GLY A O 1
ATOM 645 N N . VAL A 1 85 ? -3.617 -1.256 8.107 1.00 94.50 85 VAL A N 1
ATOM 646 C CA . VAL A 1 85 ? -5.035 -1.587 7.934 1.00 94.50 85 VAL A CA 1
ATOM 647 C C . VAL A 1 85 ? -5.236 -2.377 6.644 1.00 94.50 85 VAL A C 1
ATOM 649 O O . VAL A 1 85 ? -5.880 -3.421 6.680 1.00 94.50 85 VAL A O 1
ATOM 652 N N . VAL A 1 86 ? -4.621 -1.940 5.539 1.00 95.38 86 VAL A N 1
ATOM 653 C CA . VAL A 1 86 ? -4.693 -2.642 4.244 1.00 95.38 86 VAL A CA 1
ATOM 654 C C . VAL A 1 86 ? -4.146 -4.066 4.352 1.00 95.38 86 VAL A C 1
ATOM 656 O O . VAL A 1 86 ? -4.785 -5.013 3.904 1.00 95.38 86 VAL A O 1
ATOM 659 N N . GLU A 1 87 ? -2.978 -4.239 4.976 1.00 93.69 87 GLU A N 1
ATOM 660 C CA . GLU A 1 87 ? -2.362 -5.557 5.138 1.00 93.69 87 GLU A CA 1
ATOM 661 C C . GLU A 1 87 ? -3.220 -6.494 5.995 1.00 93.69 87 GLU A C 1
ATOM 663 O O . GLU A 1 87 ? -3.383 -7.661 5.643 1.00 93.69 87 GLU A O 1
ATOM 668 N N . ALA A 1 88 ? -3.784 -6.000 7.101 1.00 91.69 88 ALA A N 1
ATOM 669 C CA . ALA A 1 88 ? -4.659 -6.812 7.941 1.00 91.69 88 ALA A CA 1
ATOM 670 C C . ALA A 1 88 ? -5.964 -7.180 7.230 1.00 91.69 88 ALA A C 1
ATOM 672 O O . ALA A 1 88 ? -6.397 -8.322 7.339 1.00 91.69 88 ALA A O 1
ATOM 673 N N . ALA A 1 89 ? -6.554 -6.254 6.470 1.00 92.88 89 ALA A N 1
ATOM 674 C CA . ALA A 1 89 ? -7.742 -6.537 5.673 1.00 92.88 89 ALA A CA 1
ATOM 675 C C . ALA A 1 89 ? -7.456 -7.618 4.615 1.00 92.88 89 ALA A C 1
ATOM 677 O O . ALA A 1 89 ? -8.216 -8.575 4.494 1.00 92.88 89 ALA A O 1
ATOM 678 N N . TYR A 1 90 ? -6.304 -7.546 3.935 1.00 94.31 90 TYR A N 1
ATOM 679 C CA . TYR A 1 90 ? -5.879 -8.590 2.998 1.00 94.31 90 TYR A CA 1
ATOM 680 C C . TYR A 1 90 ? -5.649 -9.936 3.698 1.00 94.31 90 TYR A C 1
ATOM 682 O O . TYR A 1 90 ? -6.067 -10.976 3.199 1.00 94.31 90 TYR A O 1
ATOM 690 N N . ALA A 1 91 ? -5.002 -9.934 4.864 1.00 91.56 91 ALA A N 1
ATOM 691 C CA . ALA A 1 91 ? -4.759 -11.150 5.631 1.00 91.56 91 ALA A CA 1
ATO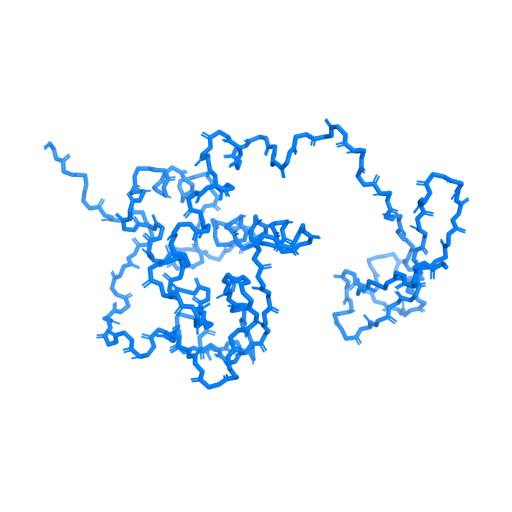M 692 C C . ALA A 1 91 ? -6.056 -11.825 6.117 1.00 91.56 91 ALA A C 1
ATOM 694 O O . ALA A 1 91 ? -6.131 -13.057 6.149 1.00 91.56 91 ALA A O 1
ATOM 695 N N . ASP A 1 92 ? -7.063 -11.026 6.477 1.00 90.25 92 ASP A N 1
ATOM 696 C CA . ASP A 1 92 ? -8.386 -11.499 6.884 1.00 90.25 92 ASP A CA 1
ATOM 697 C C . ASP A 1 92 ? -9.178 -12.042 5.676 1.00 90.25 92 ASP A C 1
ATOM 699 O O . ASP A 1 92 ? -9.750 -13.128 5.764 1.00 90.25 92 ASP A O 1
ATOM 703 N N . ALA A 1 93 ? -9.179 -11.337 4.538 1.00 91.81 93 ALA A N 1
ATOM 704 C CA . ALA A 1 93 ? -9.944 -11.714 3.343 1.00 91.81 93 ALA A CA 1
ATOM 705 C C . ALA A 1 93 ? -9.316 -12.870 2.537 1.00 91.81 93 ALA A C 1
ATOM 707 O O . ALA A 1 93 ? -10.033 -13.728 2.024 1.00 91.81 93 ALA A O 1
ATOM 708 N N . HIS A 1 94 ? -7.983 -12.934 2.467 1.00 92.88 94 HIS A N 1
ATOM 709 C CA . HIS A 1 94 ? -7.223 -13.891 1.651 1.00 92.88 94 HIS A CA 1
ATOM 710 C C . HIS A 1 94 ? -6.275 -14.709 2.526 1.00 92.88 94 HIS A C 1
ATOM 712 O O . HIS A 1 94 ? -5.054 -14.711 2.348 1.00 92.88 94 HIS A O 1
ATOM 718 N N . THR A 1 95 ? -6.841 -15.394 3.523 1.00 89.75 95 THR A N 1
ATOM 719 C CA . THR A 1 95 ? -6.063 -16.062 4.574 1.00 89.75 95 THR A CA 1
ATOM 720 C C . THR A 1 95 ? -5.050 -17.075 4.028 1.00 89.75 95 THR A C 1
ATOM 722 O O . THR A 1 95 ? -3.905 -17.087 4.487 1.00 89.75 95 THR A O 1
ATOM 725 N N . ASP A 1 96 ? -5.435 -17.900 3.050 1.00 89.94 96 ASP A N 1
ATOM 726 C CA . ASP A 1 96 ? -4.551 -18.923 2.475 1.00 89.94 96 ASP A CA 1
ATOM 727 C C . ASP A 1 96 ? -3.408 -18.303 1.661 1.00 89.94 96 ASP A C 1
ATOM 729 O O . ASP A 1 96 ? -2.242 -18.670 1.846 1.00 89.94 96 ASP A O 1
ATOM 733 N N . ASP A 1 97 ? -3.712 -17.302 0.833 1.00 92.12 97 ASP A N 1
ATOM 734 C CA . ASP A 1 97 ? -2.709 -16.585 0.044 1.00 92.12 97 ASP A CA 1
ATOM 735 C C . ASP A 1 97 ? -1.738 -15.835 0.947 1.00 92.12 97 ASP A C 1
ATOM 737 O O . ASP A 1 97 ? -0.522 -15.895 0.761 1.00 92.12 97 ASP A O 1
ATOM 741 N N . PHE A 1 98 ? -2.249 -15.169 1.981 1.00 91.88 98 PHE A N 1
ATOM 742 C CA . PHE A 1 98 ? -1.405 -14.470 2.933 1.00 91.88 98 PHE A CA 1
ATOM 743 C C . PHE A 1 98 ? -0.538 -15.442 3.742 1.00 91.88 98 PHE A C 1
ATOM 745 O O . PHE A 1 98 ? 0.648 -15.177 3.941 1.00 91.88 98 PHE A O 1
ATOM 752 N N . ALA A 1 99 ? -1.065 -16.600 4.155 1.00 88.12 99 ALA A N 1
ATOM 753 C CA . ALA A 1 99 ? -0.273 -17.641 4.807 1.00 88.12 99 ALA A CA 1
ATOM 754 C C . ALA A 1 99 ? 0.836 -18.178 3.884 1.00 88.12 99 ALA A C 1
ATOM 756 O O . ALA A 1 99 ? 1.975 -18.358 4.324 1.00 88.12 99 ALA A O 1
ATOM 757 N N . MET A 1 100 ? 0.539 -18.378 2.599 1.00 90.19 100 MET A N 1
ATOM 758 C CA . MET A 1 100 ? 1.516 -18.772 1.583 1.00 90.19 100 MET A CA 1
ATOM 759 C C . MET A 1 100 ? 2.591 -17.693 1.377 1.00 90.19 100 MET A C 1
ATOM 761 O O . MET A 1 100 ? 3.787 -18.004 1.387 1.00 90.19 100 MET A O 1
ATOM 765 N N . LEU A 1 101 ? 2.204 -16.418 1.295 1.00 86.88 101 LEU A N 1
ATOM 766 C CA . LEU A 1 101 ? 3.132 -15.290 1.197 1.00 86.88 101 LEU A CA 1
ATOM 767 C C . LEU A 1 101 ? 4.012 -15.156 2.446 1.00 86.88 101 LEU A C 1
ATOM 769 O O . LEU A 1 101 ? 5.214 -14.906 2.329 1.00 86.88 101 LEU A O 1
ATOM 773 N N . VAL A 1 102 ? 3.455 -15.364 3.642 1.00 87.25 102 VAL A N 1
ATOM 774 C CA . VAL A 1 102 ? 4.214 -15.389 4.899 1.00 87.25 102 VAL A CA 1
ATOM 775 C C . VAL A 1 102 ? 5.183 -16.569 4.920 1.00 87.25 102 VAL A C 1
ATOM 777 O O . VAL A 1 102 ? 6.338 -16.385 5.297 1.00 87.25 102 VAL A O 1
ATOM 780 N N . ALA A 1 103 ? 4.777 -17.760 4.478 1.00 82.75 103 ALA A N 1
ATOM 781 C CA . ALA A 1 103 ? 5.678 -18.908 4.382 1.00 82.75 103 ALA A CA 1
ATOM 782 C C . ALA A 1 103 ? 6.836 -18.642 3.403 1.00 82.75 103 ALA A C 1
ATOM 784 O O . ALA A 1 103 ? 7.984 -18.995 3.680 1.00 82.75 103 ALA A O 1
ATOM 785 N N . ARG A 1 104 ? 6.550 -17.968 2.282 1.00 82.81 104 ARG A N 1
ATOM 786 C CA . ARG A 1 104 ? 7.529 -17.658 1.235 1.00 82.81 104 ARG A CA 1
ATOM 787 C C . ARG A 1 104 ? 8.494 -16.539 1.625 1.00 82.81 104 ARG A C 1
ATOM 789 O O . ARG A 1 104 ? 9.708 -16.694 1.507 1.00 82.81 104 ARG A O 1
ATOM 796 N N . TYR A 1 105 ? 7.972 -15.402 2.073 1.00 78.31 105 TYR A N 1
ATOM 797 C CA . TYR A 1 105 ? 8.755 -14.184 2.299 1.00 78.31 105 TYR A CA 1
ATOM 798 C C . TYR A 1 105 ? 9.053 -13.936 3.779 1.00 78.31 105 TYR A C 1
ATOM 800 O O . TYR A 1 105 ? 10.088 -13.366 4.127 1.00 78.31 105 TYR A O 1
ATOM 808 N N . GLY A 1 106 ? 8.235 -14.456 4.687 1.00 80.38 106 GLY A N 1
ATOM 809 C CA . GLY A 1 106 ? 8.278 -14.139 6.111 1.00 80.38 106 GLY A CA 1
ATOM 810 C C . GLY A 1 106 ? 7.633 -12.792 6.429 1.00 80.38 106 GLY A C 1
ATOM 811 O O . GLY A 1 106 ? 7.183 -12.058 5.547 1.00 80.38 106 GLY A O 1
ATOM 812 N N . HIS A 1 107 ? 7.624 -12.458 7.716 1.00 84.81 107 HIS A N 1
ATOM 813 C CA . HIS A 1 107 ? 7.078 -11.211 8.234 1.00 84.81 107 HIS A CA 1
ATOM 814 C C . HIS A 1 107 ? 7.921 -10.731 9.428 1.00 84.81 107 HIS A C 1
ATOM 816 O O . HIS A 1 107 ? 8.369 -11.546 10.236 1.00 84.81 107 HIS A O 1
ATOM 822 N N . THR A 1 108 ? 8.125 -9.418 9.569 1.00 77.75 108 THR A N 1
ATOM 823 C CA . THR A 1 108 ? 8.986 -8.826 10.616 1.00 77.75 108 THR A CA 1
ATOM 824 C C . THR A 1 108 ? 8.527 -9.142 12.041 1.00 77.75 108 THR A C 1
ATOM 826 O O . THR A 1 108 ? 9.356 -9.329 12.924 1.00 77.75 108 THR A O 1
ATOM 829 N N . ALA A 1 109 ? 7.214 -9.258 12.251 1.00 79.56 109 ALA A N 1
ATOM 830 C CA . ALA A 1 109 ? 6.610 -9.746 13.496 1.00 79.56 109 ALA A CA 1
ATOM 831 C C . ALA A 1 109 ? 7.033 -11.178 13.903 1.00 79.56 109 ALA A C 1
ATOM 833 O O . ALA A 1 109 ? 6.934 -11.512 15.077 1.00 79.56 109 ALA A O 1
ATOM 834 N N . ILE A 1 110 ? 7.495 -12.015 12.963 1.00 76.00 110 ILE A N 1
ATOM 835 C CA . ILE A 1 110 ? 8.003 -13.369 13.249 1.00 76.00 110 ILE A CA 1
ATOM 836 C C . ILE A 1 110 ? 9.519 -13.329 13.464 1.00 76.00 110 ILE A C 1
ATOM 838 O O . ILE A 1 110 ? 10.032 -13.857 14.447 1.00 76.00 110 ILE A O 1
ATOM 842 N N . ALA A 1 111 ? 10.252 -12.720 12.529 1.00 68.75 111 ALA A N 1
ATOM 843 C CA . ALA A 1 111 ? 11.705 -12.601 12.583 1.00 68.75 111 ALA A CA 1
ATOM 844 C C . ALA A 1 111 ? 12.188 -11.411 11.747 1.00 68.75 111 ALA A C 1
ATOM 846 O O . ALA A 1 111 ? 11.557 -11.027 10.761 1.00 68.75 111 ALA A O 1
ATOM 847 N N . LYS A 1 112 ? 13.355 -10.854 12.094 1.00 64.00 112 LYS A N 1
ATOM 848 C CA . LYS A 1 112 ? 13.981 -9.779 11.308 1.00 64.00 112 LYS A CA 1
ATOM 849 C C . LYS A 1 112 ? 14.324 -10.274 9.896 1.00 64.00 112 LYS A C 1
ATOM 851 O O . LYS A 1 112 ? 15.052 -11.253 9.748 1.00 64.00 112 LYS A O 1
ATOM 856 N N . LYS A 1 113 ? 13.838 -9.571 8.869 1.00 64.38 113 LYS A N 1
ATOM 857 C CA . LYS A 1 113 ? 14.149 -9.801 7.450 1.00 64.38 113 LYS A CA 1
ATOM 858 C C . LYS A 1 113 ? 14.156 -8.482 6.675 1.00 64.38 113 LYS A C 1
ATOM 860 O O . LYS A 1 113 ? 13.410 -7.571 7.017 1.00 64.38 113 LYS A O 1
ATOM 865 N N . ASN A 1 114 ? 14.958 -8.427 5.609 1.00 54.84 114 ASN A N 1
ATOM 866 C CA . ASN A 1 114 ? 15.057 -7.262 4.718 1.00 54.84 114 ASN A CA 1
ATOM 867 C C . ASN A 1 114 ? 13.927 -7.203 3.677 1.00 54.84 114 ASN A C 1
ATOM 869 O O . ASN A 1 114 ? 13.611 -6.131 3.177 1.00 54.84 114 ASN A O 1
ATOM 873 N N . TYR A 1 115 ? 13.319 -8.348 3.356 1.00 65.50 115 TYR A N 1
ATOM 874 C CA . TYR A 1 115 ? 12.170 -8.453 2.460 1.00 65.50 115 TYR A CA 1
ATOM 875 C C . TYR A 1 115 ? 11.129 -9.374 3.089 1.00 65.50 115 TYR A C 1
ATOM 877 O O . TYR A 1 115 ? 11.473 -10.443 3.599 1.00 65.50 115 TYR A O 1
ATOM 885 N N . THR A 1 116 ? 9.875 -8.937 3.088 1.00 80.50 116 THR A N 1
ATOM 886 C CA . THR A 1 116 ? 8.754 -9.614 3.754 1.00 80.50 116 THR A CA 1
ATOM 887 C C . THR A 1 116 ? 7.496 -9.539 2.901 1.00 80.50 116 THR A C 1
ATOM 889 O O . THR A 1 116 ? 7.467 -8.804 1.913 1.00 80.50 116 THR A O 1
ATOM 892 N N . VAL A 1 117 ? 6.440 -10.252 3.305 1.00 84.88 117 VAL A N 1
ATOM 893 C CA . VAL A 1 117 ? 5.109 -10.082 2.702 1.00 84.88 117 VAL A CA 1
ATOM 894 C C . VAL A 1 117 ? 4.678 -8.611 2.702 1.00 84.88 117 VAL A C 1
ATOM 896 O O . VAL A 1 117 ? 4.153 -8.135 1.699 1.00 84.88 117 VAL A O 1
ATOM 899 N N . SER A 1 118 ? 5.023 -7.850 3.747 1.00 86.81 118 SER A N 1
ATOM 900 C CA . SER A 1 118 ? 4.707 -6.426 3.806 1.00 86.81 118 SER A CA 1
ATOM 901 C C . SER A 1 118 ? 5.404 -5.622 2.705 1.00 86.81 118 SER A C 1
ATOM 903 O O . SER A 1 118 ? 4.822 -4.741 2.075 1.00 86.81 118 SER A O 1
ATOM 905 N N . SER A 1 119 ? 6.669 -5.948 2.422 1.00 79.00 119 SER A N 1
ATOM 906 C CA . SER A 1 119 ? 7.438 -5.337 1.329 1.00 79.00 119 SER A CA 1
ATOM 907 C C . SER A 1 119 ? 6.857 -5.692 -0.044 1.00 79.00 119 SER A C 1
ATOM 909 O O . SER A 1 119 ? 6.861 -4.865 -0.952 1.00 79.00 119 SER A O 1
ATOM 911 N N . PHE A 1 120 ? 6.343 -6.913 -0.199 1.00 85.81 120 PHE A N 1
ATOM 912 C CA . PHE A 1 120 ? 5.720 -7.378 -1.435 1.00 85.81 120 PHE A CA 1
ATOM 913 C C . PHE A 1 120 ? 4.380 -6.677 -1.721 1.00 85.81 120 PHE A C 1
ATOM 915 O O . PHE A 1 120 ? 4.178 -6.170 -2.827 1.00 85.81 120 PHE A O 1
ATOM 922 N N . LEU A 1 121 ? 3.492 -6.588 -0.725 1.00 91.69 121 LEU A N 1
ATOM 923 C CA . LEU A 1 121 ? 2.189 -5.930 -0.872 1.00 91.69 121 LEU A CA 1
ATOM 924 C C . LEU A 1 121 ? 2.340 -4.416 -1.067 1.00 91.69 121 LEU A C 1
ATOM 926 O O . LEU A 1 121 ? 1.793 -3.864 -2.020 1.00 91.69 121 LEU A O 1
ATOM 930 N N . SER A 1 122 ? 3.151 -3.746 -0.240 1.00 88.31 122 SER A N 1
ATOM 931 C CA . SER A 1 122 ? 3.427 -2.307 -0.403 1.00 88.31 122 SER A CA 1
ATOM 932 C C . SER A 1 122 ? 4.122 -1.978 -1.731 1.00 88.31 122 SER A C 1
ATOM 934 O O . SER A 1 122 ? 3.800 -0.968 -2.355 1.00 88.31 122 SER A O 1
ATOM 936 N N . GLY A 1 123 ? 5.019 -2.844 -2.216 1.00 83.62 123 GLY A N 1
ATOM 937 C CA . GLY A 1 123 ? 5.614 -2.716 -3.549 1.00 83.62 123 GLY A CA 1
ATOM 938 C C . GLY A 1 123 ? 4.586 -2.863 -4.675 1.00 83.62 123 GLY A C 1
ATOM 939 O O . GLY A 1 123 ? 4.666 -2.161 -5.683 1.00 83.62 123 GLY A O 1
ATOM 940 N N . THR A 1 124 ? 3.586 -3.727 -4.495 1.00 92.44 124 THR A N 1
ATOM 941 C CA . THR A 1 124 ? 2.482 -3.894 -5.452 1.00 92.44 124 THR A CA 1
ATOM 942 C C . THR A 1 124 ? 1.563 -2.673 -5.471 1.00 92.44 124 THR A C 1
ATOM 944 O O . THR A 1 124 ? 1.317 -2.141 -6.550 1.00 92.44 124 THR A O 1
ATOM 947 N N . LEU A 1 125 ? 1.179 -2.134 -4.310 1.00 92.06 125 LEU A N 1
ATOM 948 C CA . LEU A 1 125 ? 0.475 -0.845 -4.213 1.00 92.06 125 LEU A CA 1
ATOM 949 C C . LEU A 1 125 ? 1.271 0.302 -4.854 1.00 92.06 125 LEU A C 1
ATOM 951 O O . LEU A 1 125 ? 0.703 1.145 -5.542 1.00 92.06 125 LEU A O 1
ATOM 955 N N . GLY A 1 126 ? 2.597 0.316 -4.692 1.00 87.50 126 GLY A N 1
ATOM 956 C CA . GLY A 1 126 ? 3.466 1.293 -5.348 1.00 87.50 126 GLY A CA 1
ATOM 957 C C . GLY A 1 126 ? 3.403 1.226 -6.878 1.00 87.50 126 GLY A C 1
ATOM 958 O O . GLY A 1 126 ? 3.403 2.268 -7.530 1.00 87.50 126 GLY A O 1
ATOM 959 N N . ARG A 1 127 ? 3.308 0.021 -7.460 1.00 87.12 127 ARG A N 1
ATOM 960 C CA . ARG A 1 127 ? 3.107 -0.161 -8.911 1.00 87.12 127 ARG A CA 1
ATOM 961 C C . ARG A 1 127 ? 1.735 0.345 -9.356 1.00 87.12 127 ARG A C 1
ATOM 963 O O . ARG A 1 127 ? 1.672 1.134 -10.292 1.00 87.12 127 ARG A O 1
ATOM 970 N N . LEU A 1 128 ? 0.674 -0.010 -8.632 1.00 87.38 128 LEU A N 1
ATOM 971 C CA . LEU A 1 128 ? -0.683 0.494 -8.889 1.00 87.38 128 LEU A CA 1
ATOM 972 C C . LEU A 1 128 ? -0.760 2.025 -8.775 1.00 87.38 128 LEU A C 1
ATOM 974 O O . LEU A 1 128 ? -1.435 2.689 -9.556 1.00 87.38 128 LEU A O 1
ATOM 978 N N . SER A 1 129 ? -0.009 2.622 -7.848 1.00 84.25 129 SER A N 1
ATOM 979 C CA . SER A 1 129 ? -0.006 4.075 -7.688 1.00 84.25 129 SER A CA 1
ATOM 980 C C . SER A 1 129 ? 0.669 4.808 -8.839 1.00 84.25 129 SER A C 1
ATOM 982 O O . SER A 1 129 ? 0.163 5.834 -9.287 1.00 84.25 129 SER A O 1
ATOM 984 N N . LYS A 1 130 ? 1.759 4.259 -9.390 1.00 80.81 130 LYS A N 1
ATOM 985 C CA . LYS A 1 130 ? 2.401 4.812 -10.595 1.00 80.81 130 LYS A CA 1
ATOM 986 C C . LYS A 1 130 ? 1.468 4.826 -11.809 1.00 80.81 130 LYS A C 1
ATOM 988 O O . LYS A 1 130 ? 1.651 5.658 -12.692 1.00 80.81 130 LYS A O 1
ATOM 993 N N . ARG A 1 131 ? 0.475 3.935 -11.834 1.00 78.19 131 ARG A N 1
ATOM 994 C CA . ARG A 1 131 ? -0.560 3.858 -12.872 1.00 78.19 131 ARG A CA 1
ATOM 995 C C . ARG A 1 131 ? -1.744 4.795 -12.633 1.00 78.19 131 ARG A C 1
ATOM 997 O O . ARG A 1 131 ? -2.499 5.067 -13.558 1.00 78.19 13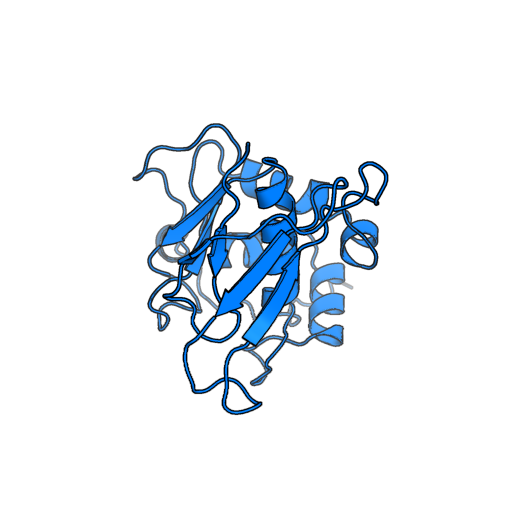1 ARG A O 1
ATOM 1004 N N . GLY A 1 132 ? -1.895 5.306 -11.413 1.00 77.19 132 GLY A N 1
ATOM 1005 C CA . GLY A 1 132 ? -3.035 6.128 -11.013 1.00 77.19 132 GLY A CA 1
ATOM 1006 C C . GLY A 1 132 ? -4.247 5.335 -10.521 1.00 77.19 132 GLY A C 1
ATOM 1007 O O . GLY A 1 132 ? -5.273 5.951 -10.247 1.00 77.19 132 GLY A O 1
ATOM 1008 N N . ASP A 1 133 ? -4.135 4.013 -10.356 1.00 83.62 133 ASP A N 1
ATOM 1009 C CA . ASP A 1 133 ? -5.228 3.169 -9.846 1.00 83.62 133 ASP A CA 1
ATOM 1010 C C . ASP A 1 133 ? -5.480 3.419 -8.351 1.00 83.62 133 ASP A C 1
ATOM 1012 O O . ASP A 1 133 ? -6.608 3.347 -7.864 1.00 83.62 133 ASP A O 1
ATOM 1016 N N . VAL A 1 134 ? -4.413 3.749 -7.617 1.00 90.50 134 VAL A N 1
ATOM 1017 C CA . VAL A 1 134 ? -4.453 4.124 -6.200 1.00 90.50 134 VAL A CA 1
ATOM 1018 C C . VAL A 1 134 ? -3.569 5.343 -5.943 1.00 90.50 134 VAL A C 1
ATOM 1020 O O . VAL A 1 134 ? -2.626 5.645 -6.674 1.00 90.50 134 VAL A O 1
ATOM 1023 N N . LEU A 1 135 ? -3.844 6.053 -4.862 1.00 87.94 135 LEU A N 1
ATOM 1024 C CA . LEU A 1 135 ? -3.086 7.214 -4.420 1.00 87.94 135 LEU A CA 1
ATOM 1025 C C . LEU A 1 135 ? -2.173 6.832 -3.258 1.00 87.94 135 LEU A C 1
ATOM 1027 O O . LEU A 1 135 ? -2.551 6.012 -2.425 1.00 87.94 135 LEU A O 1
ATOM 1031 N N . LEU A 1 136 ? -1.001 7.463 -3.180 1.00 92.31 136 LEU A N 1
ATOM 1032 C CA . LEU A 1 136 ? -0.025 7.281 -2.107 1.00 92.31 136 LEU A CA 1
ATOM 1033 C C . LEU A 1 136 ? 0.184 8.588 -1.337 1.00 92.31 136 LEU A C 1
ATOM 1035 O O . LEU A 1 136 ? 0.411 9.644 -1.925 1.00 92.31 136 LEU A O 1
ATOM 1039 N N . SER A 1 137 ? 0.187 8.498 -0.010 1.00 88.75 137 SER A N 1
ATOM 1040 C CA . SER A 1 137 ? 0.611 9.557 0.905 1.00 88.75 137 SER A CA 1
ATOM 1041 C C . SER A 1 137 ? 1.503 8.967 2.000 1.00 88.75 137 SER A C 1
ATOM 1043 O O . SER A 1 137 ? 1.271 7.850 2.452 1.00 88.75 137 SER A O 1
ATOM 1045 N N . TRP A 1 138 ? 2.527 9.697 2.442 1.00 89.25 138 TRP A N 1
ATOM 1046 C CA . TRP A 1 138 ? 3.349 9.302 3.591 1.00 89.25 138 TRP A CA 1
ATOM 1047 C C . TRP A 1 138 ? 2.885 10.052 4.831 1.00 89.25 138 TRP A C 1
ATOM 1049 O O . TRP A 1 138 ? 2.892 11.283 4.847 1.00 89.25 138 TRP A O 1
ATOM 1059 N N . ARG A 1 139 ? 2.472 9.320 5.868 1.00 89.88 139 ARG A N 1
ATOM 1060 C CA . ARG A 1 139 ? 1.955 9.908 7.113 1.00 89.88 139 ARG A CA 1
ATOM 1061 C C . ARG A 1 139 ? 2.408 9.118 8.330 1.00 89.88 139 ARG A C 1
ATOM 1063 O O . ARG A 1 139 ? 3.010 8.051 8.207 1.00 89.88 139 ARG A O 1
ATOM 1070 N N . LYS A 1 140 ? 2.124 9.649 9.517 1.00 89.19 140 LYS A N 1
ATOM 1071 C CA . LYS A 1 140 ? 2.502 9.019 10.781 1.00 89.19 140 LYS A CA 1
ATOM 1072 C C . LYS A 1 140 ? 1.787 7.662 10.942 1.00 89.19 140 LYS A C 1
ATOM 1074 O O . LYS A 1 140 ? 0.575 7.611 10.766 1.00 89.19 140 LYS A O 1
ATOM 1079 N N . PRO A 1 141 ? 2.501 6.575 11.267 1.00 89.44 141 PRO A N 1
ATOM 1080 C CA . PRO A 1 141 ? 1.882 5.292 11.588 1.00 89.44 141 PRO A CA 1
ATOM 1081 C C . PRO A 1 141 ? 1.203 5.323 12.958 1.00 89.44 141 PRO A C 1
ATOM 1083 O O . PRO A 1 141 ? 1.711 5.946 13.894 1.00 89.44 141 PRO A O 1
ATOM 1086 N N . THR A 1 142 ? 0.107 4.580 13.097 1.00 92.12 142 THR A N 1
ATOM 1087 C CA . THR A 1 142 ? -0.569 4.367 14.389 1.00 92.12 142 THR A CA 1
ATOM 1088 C C . THR A 1 142 ? -0.578 2.895 14.811 1.00 92.12 142 THR A C 1
ATOM 1090 O O . THR A 1 142 ? -0.801 2.587 15.979 1.00 92.12 142 THR A O 1
ATOM 1093 N N . GLY A 1 143 ? -0.278 1.978 13.882 1.00 87.56 143 GLY A N 1
ATOM 1094 C CA . GLY A 1 143 ? -0.283 0.536 14.116 1.00 87.56 143 GLY A CA 1
ATOM 1095 C C . GLY A 1 143 ? 1.078 -0.076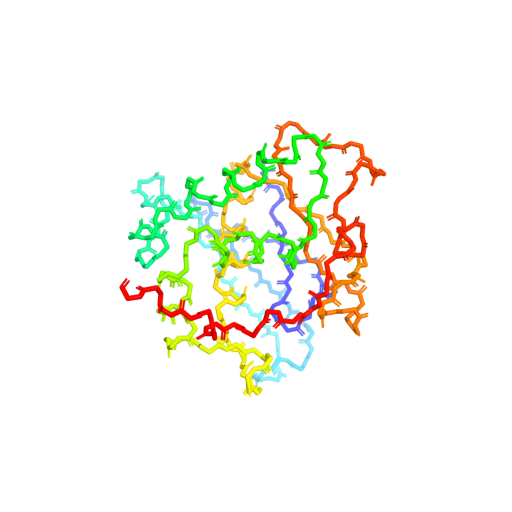 14.468 1.00 87.56 143 GLY A C 1
ATOM 1096 O O . GLY A 1 143 ? 1.908 0.507 15.164 1.00 87.56 143 GLY A O 1
ATOM 1097 N N . ARG A 1 144 ? 1.319 -1.293 13.956 1.00 84.38 144 ARG A N 1
ATOM 1098 C CA . ARG A 1 144 ? 2.510 -2.132 14.226 1.00 84.38 144 ARG A CA 1
ATOM 1099 C C . ARG A 1 144 ? 3.843 -1.435 13.978 1.00 84.38 144 ARG A C 1
ATOM 1101 O O . ARG A 1 144 ? 4.843 -1.778 14.601 1.00 84.38 144 ARG A O 1
ATOM 1108 N N . TRP A 1 145 ? 3.849 -0.466 13.075 1.00 84.75 145 TRP A N 1
ATOM 1109 C CA . TRP A 1 145 ? 5.022 0.313 12.702 1.00 84.75 145 TRP A CA 1
ATOM 1110 C C . TRP A 1 145 ? 5.030 1.708 13.333 1.00 84.75 145 TRP A C 1
ATOM 1112 O O . TRP A 1 145 ? 5.702 2.589 12.813 1.00 84.75 145 TRP A O 1
ATOM 1122 N N . SER A 1 146 ? 4.316 1.933 14.442 1.00 86.19 146 SER A N 1
ATOM 1123 C CA . SER A 1 146 ? 4.247 3.230 15.145 1.00 86.19 146 SER A CA 1
ATOM 1124 C C . SER A 1 146 ? 5.611 3.792 15.571 1.00 86.19 146 SER A C 1
ATOM 1126 O O . SER A 1 146 ? 5.741 4.992 15.800 1.00 86.19 146 SER A O 1
ATOM 1128 N N . TYR A 1 147 ? 6.644 2.945 15.636 1.00 76.88 147 TYR A N 1
ATOM 1129 C CA . TYR A 1 147 ? 8.031 3.341 15.884 1.00 76.88 147 TYR A CA 1
ATOM 1130 C C . TYR A 1 147 ? 8.730 3.986 14.668 1.00 76.88 147 TYR A C 1
ATOM 1132 O O . TYR A 1 147 ? 9.812 4.551 14.823 1.00 76.88 147 TYR A O 1
ATOM 1140 N N . ASN A 1 148 ? 8.156 3.899 13.463 1.00 79.88 148 ASN A N 1
ATOM 1141 C CA . ASN A 1 148 ? 8.678 4.560 12.267 1.00 79.88 148 ASN A CA 1
ATOM 1142 C C . ASN A 1 148 ? 8.249 6.035 12.221 1.00 79.88 148 ASN A C 1
ATOM 1144 O O . ASN A 1 148 ? 7.162 6.399 12.663 1.00 79.88 148 ASN A O 1
ATOM 1148 N N . ALA A 1 149 ? 9.071 6.885 11.597 1.00 75.00 149 ALA A N 1
ATOM 1149 C CA . ALA A 1 149 ? 8.736 8.296 11.378 1.00 75.00 149 ALA A CA 1
ATOM 1150 C C . ALA A 1 149 ? 7.572 8.496 10.384 1.00 75.00 149 ALA A C 1
ATOM 1152 O O . ALA A 1 149 ? 6.869 9.502 10.448 1.00 75.00 149 ALA A O 1
ATOM 1153 N N . GLY A 1 150 ? 7.356 7.533 9.483 1.00 86.25 150 GLY A N 1
ATOM 1154 C CA . GLY A 1 150 ? 6.289 7.550 8.490 1.00 86.25 150 GLY A CA 1
ATOM 1155 C C . GLY A 1 150 ? 5.981 6.151 7.956 1.00 86.25 150 GLY A C 1
ATOM 1156 O O . GLY A 1 150 ? 6.816 5.246 8.022 1.00 86.25 150 GLY A O 1
ATOM 1157 N N . ILE A 1 151 ? 4.774 5.985 7.427 1.00 89.19 151 ILE A N 1
ATOM 1158 C CA . ILE A 1 151 ? 4.316 4.802 6.699 1.00 89.19 151 ILE A CA 1
ATOM 1159 C C . ILE A 1 151 ? 3.483 5.235 5.490 1.00 89.19 151 ILE A C 1
ATOM 1161 O O . ILE A 1 151 ? 3.026 6.379 5.431 1.00 89.19 151 ILE A O 1
ATOM 1165 N N . SER A 1 152 ? 3.312 4.343 4.517 1.00 92.19 152 SER A N 1
ATOM 1166 C CA . SER A 1 152 ? 2.447 4.590 3.373 1.00 92.19 152 SER A CA 1
ATOM 1167 C C . SER A 1 152 ? 0.973 4.522 3.773 1.00 92.19 152 SER A C 1
ATOM 1169 O O . SER A 1 152 ? 0.553 3.701 4.590 1.00 92.19 152 SER A O 1
ATOM 1171 N N . TRP A 1 153 ? 0.200 5.426 3.193 1.00 97.06 153 TRP A N 1
ATOM 1172 C CA . TRP A 1 153 ? -1.246 5.515 3.284 1.00 97.06 153 TRP A CA 1
ATOM 1173 C C . TRP A 1 153 ? -1.805 5.530 1.873 1.00 97.06 153 TRP A C 1
ATOM 1175 O O . TRP A 1 153 ? -1.245 6.184 0.989 1.00 97.06 153 TRP A O 1
ATOM 1185 N N . TRP A 1 154 ? -2.900 4.809 1.678 1.00 97.94 154 TRP A N 1
ATOM 1186 C CA . TRP A 1 154 ? -3.416 4.481 0.359 1.00 97.94 154 TRP A CA 1
ATOM 1187 C C . TRP A 1 154 ? -4.879 4.879 0.233 1.00 97.94 154 TRP A C 1
ATOM 1189 O O . TRP A 1 154 ? -5.624 4.816 1.206 1.00 97.94 154 TRP A O 1
ATOM 1199 N N . ALA A 1 155 ? -5.292 5.308 -0.951 1.00 97.38 155 ALA A N 1
ATOM 1200 C CA . ALA A 1 155 ? -6.679 5.663 -1.229 1.00 97.38 155 ALA A CA 1
ATOM 1201 C C . ALA A 1 155 ? -7.029 5.371 -2.687 1.00 97.38 155 ALA A C 1
ATOM 1203 O O . ALA A 1 155 ? -6.139 5.285 -3.531 1.00 97.38 155 ALA A O 1
ATOM 1204 N N . LEU A 1 156 ? -8.320 5.278 -2.996 1.00 94.12 156 LEU A N 1
ATOM 1205 C CA . LEU A 1 156 ? -8.788 5.329 -4.379 1.00 94.12 156 LEU A CA 1
ATOM 1206 C C . LEU A 1 156 ? -8.923 6.785 -4.848 1.00 94.12 156 LEU A C 1
ATOM 1208 O O . LEU A 1 156 ? -9.258 7.651 -4.035 1.00 94.12 156 LEU A O 1
ATOM 1212 N N . PRO A 1 157 ? -8.701 7.074 -6.143 1.00 83.06 157 PRO A N 1
ATOM 1213 C CA . PRO A 1 157 ? -9.101 8.341 -6.736 1.00 83.06 157 PRO A CA 1
ATOM 1214 C C . PRO A 1 157 ? -10.623 8.570 -6.634 1.00 83.06 157 PRO A C 1
ATOM 1216 O O . PRO A 1 157 ? -11.396 7.612 -6.701 1.00 83.06 157 PRO A O 1
ATOM 1219 N N . PRO A 1 158 ? -11.079 9.833 -6.552 1.00 92.06 158 PRO A N 1
ATOM 1220 C CA . PRO A 1 158 ? -10.279 11.058 -6.466 1.00 92.06 158 PRO A CA 1
ATOM 1221 C C . PRO A 1 158 ? -9.647 11.263 -5.078 1.00 92.06 158 PRO A C 1
ATOM 1223 O O . PRO A 1 158 ? -10.064 10.652 -4.101 1.00 92.06 158 PRO A O 1
ATOM 1226 N N . THR A 1 159 ? -8.660 12.163 -4.989 1.00 87.00 159 THR A N 1
ATOM 1227 C CA . THR A 1 159 ? -7.931 12.469 -3.746 1.00 87.00 159 THR A CA 1
ATOM 1228 C C . THR A 1 159 ? -8.868 12.784 -2.575 1.00 87.00 159 THR A C 1
ATOM 1230 O O . THR A 1 159 ? -9.588 13.785 -2.637 1.00 87.00 159 THR A O 1
ATOM 1233 N N . PRO A 1 160 ? -8.832 11.989 -1.487 1.00 91.25 160 PRO A N 1
ATOM 1234 C CA . PRO A 1 160 ? -9.601 12.279 -0.285 1.00 91.25 160 PRO A CA 1
ATOM 1235 C C . PRO A 1 160 ? -9.149 13.561 0.427 1.00 91.25 160 PRO A C 1
ATOM 1237 O O . PRO A 1 160 ? -7.972 13.934 0.326 1.00 91.25 160 PRO A O 1
ATOM 1240 N N . PRO A 1 161 ? -10.027 14.181 1.239 1.00 92.75 161 PRO A N 1
ATOM 1241 C CA . PRO A 1 161 ? -9.631 15.212 2.194 1.00 92.75 161 PRO A CA 1
ATOM 1242 C C . PRO A 1 161 ? -8.472 14.761 3.093 1.00 92.75 161 PRO A C 1
ATOM 1244 O O . PRO A 1 161 ? -8.307 13.575 3.383 1.00 92.75 161 PRO A O 1
ATOM 1247 N N . ALA A 1 162 ? -7.654 15.712 3.545 1.00 85.75 162 ALA A N 1
ATOM 1248 C CA . ALA A 1 162 ? -6.453 15.403 4.318 1.00 85.75 162 ALA A CA 1
ATOM 1249 C C . ALA A 1 162 ? -6.760 14.721 5.664 1.00 85.75 162 ALA A C 1
ATOM 1251 O O . ALA A 1 162 ? -5.976 13.886 6.098 1.00 85.75 162 ALA A O 1
ATOM 1252 N N . ASP A 1 163 ? -7.890 15.043 6.285 1.00 91.12 163 ASP A N 1
ATOM 1253 C CA . ASP A 1 163 ? -8.374 14.542 7.576 1.00 91.12 163 ASP A CA 1
ATOM 1254 C C . ASP A 1 163 ? -9.291 13.309 7.465 1.00 91.12 163 ASP A C 1
ATOM 1256 O O . ASP A 1 163 ? -9.631 12.690 8.473 1.00 91.12 163 ASP A O 1
ATOM 1260 N N . ALA A 1 164 ? -9.686 12.925 6.248 1.00 93.94 164 ALA A N 1
ATOM 1261 C CA . ALA A 1 164 ? -10.494 11.738 6.006 1.00 93.94 164 ALA A CA 1
ATOM 1262 C C . ALA A 1 164 ? -9.600 10.493 6.011 1.00 93.94 164 ALA A C 1
ATOM 1264 O O . ALA A 1 164 ? -9.031 10.124 4.982 1.00 93.94 164 ALA A O 1
ATOM 1265 N N . GLU A 1 165 ? -9.461 9.851 7.171 1.00 95.25 165 GLU A N 1
ATOM 1266 C CA . GLU A 1 165 ? -8.476 8.788 7.354 1.00 95.25 165 GLU A CA 1
ATOM 1267 C C . GLU A 1 165 ? -8.999 7.580 8.152 1.00 95.25 165 GLU A C 1
ATOM 1269 O O . GLU A 1 165 ? -9.925 7.686 8.958 1.00 95.25 165 GLU A O 1
ATOM 1274 N N . VAL A 1 166 ? -8.419 6.411 7.883 1.00 96.25 166 VAL A N 1
ATOM 1275 C CA . VAL A 1 166 ? -8.604 5.157 8.619 1.00 96.25 166 VAL A CA 1
ATOM 1276 C C . VAL A 1 166 ? -7.226 4.695 9.071 1.00 96.25 166 VAL A C 1
ATOM 1278 O O . VAL A 1 166 ? -6.458 4.097 8.314 1.00 96.25 166 VAL A O 1
ATOM 1281 N N . SER A 1 167 ? -6.907 5.028 10.315 1.00 94.88 167 SER A N 1
ATOM 1282 C CA . SER A 1 167 ? -5.685 4.611 10.995 1.00 94.88 167 SER A CA 1
ATOM 1283 C C . SER A 1 167 ? -5.905 3.282 11.717 1.00 94.88 167 SER A C 1
ATOM 1285 O O . SER A 1 167 ? -7.045 2.930 12.038 1.00 94.88 167 SER A O 1
ATOM 1287 N N . TRP A 1 168 ? -4.835 2.552 12.031 1.00 92.62 168 TRP A N 1
ATOM 1288 C CA . TRP A 1 168 ? -4.955 1.367 12.888 1.00 92.62 168 TRP A CA 1
ATOM 1289 C C . TRP A 1 168 ? -5.617 1.694 14.232 1.00 92.62 168 TRP A C 1
ATOM 1291 O O . TRP A 1 168 ? -6.515 0.983 14.681 1.00 92.62 168 TRP A O 1
ATOM 1301 N N . GLU A 1 169 ? -5.196 2.792 14.861 1.00 90.88 169 GLU A N 1
ATOM 1302 C CA . GLU A 1 169 ? -5.750 3.269 16.129 1.00 90.88 169 GLU A CA 1
ATOM 1303 C C . GLU A 1 169 ? -7.262 3.524 16.028 1.00 90.88 169 GLU A C 1
ATOM 1305 O O . GLU A 1 169 ? -8.013 3.114 16.914 1.00 90.88 169 GLU A O 1
ATOM 1310 N N . SER A 1 170 ? -7.731 4.099 14.914 1.00 89.06 170 SER A N 1
ATOM 1311 C CA . SER A 1 170 ? -9.155 4.382 14.688 1.00 89.06 170 SER A CA 1
ATOM 1312 C C . SER A 1 170 ? -10.030 3.126 14.598 1.00 89.06 170 SER A C 1
ATOM 1314 O O . SER A 1 170 ? -11.223 3.196 14.889 1.00 89.06 170 SER A O 1
ATOM 1316 N N . LEU A 1 171 ? -9.454 1.970 14.243 1.00 84.38 171 LEU A N 1
ATOM 1317 C CA . LEU A 1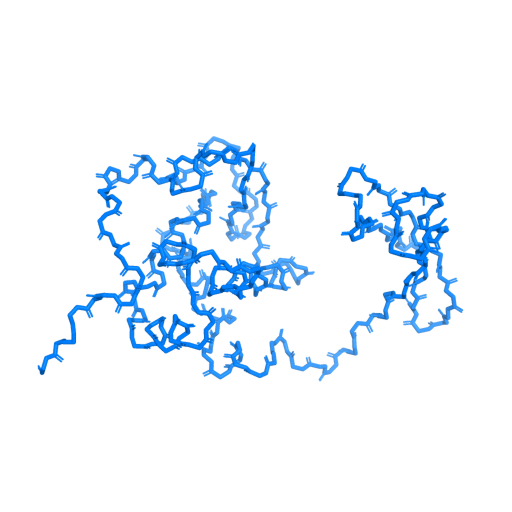 171 ? -10.185 0.702 14.184 1.00 84.38 171 LEU A CA 1
ATOM 1318 C C . LEU A 1 171 ? -10.456 0.103 15.567 1.00 84.38 171 LEU A C 1
ATOM 1320 O O . LEU A 1 171 ? -11.293 -0.791 15.681 1.00 84.38 171 LEU A O 1
ATOM 1324 N N . GLY A 1 172 ? -9.715 0.515 16.603 1.00 78.50 172 GLY A N 1
ATOM 1325 C CA . GLY A 1 172 ? -9.818 -0.069 17.944 1.00 78.50 172 GLY A CA 1
ATOM 1326 C C . GLY A 1 172 ? -9.535 -1.580 17.999 1.00 78.50 172 GLY A C 1
ATOM 1327 O O . GLY A 1 172 ? -9.869 -2.231 18.990 1.00 78.50 172 GLY A O 1
ATOM 1328 N N . ARG A 1 173 ? -8.949 -2.164 16.942 1.00 76.50 173 ARG A N 1
ATOM 1329 C CA . ARG A 1 173 ? -8.600 -3.588 16.888 1.00 76.50 173 ARG A CA 1
ATOM 1330 C C . ARG A 1 173 ? -7.296 -3.828 17.639 1.00 76.50 173 ARG A C 1
ATOM 1332 O O . ARG A 1 173 ? -6.297 -3.132 17.437 1.00 76.50 173 ARG A O 1
ATOM 1339 N N . SER A 1 174 ? -7.304 -4.862 18.477 1.00 73.00 174 SER A N 1
ATOM 1340 C CA . SER A 1 174 ? -6.082 -5.355 19.101 1.00 73.00 174 SER A CA 1
ATOM 1341 C C . SER A 1 174 ? -5.108 -5.859 18.035 1.00 73.00 174 SER A C 1
ATOM 1343 O O . SER A 1 174 ? -5.509 -6.391 16.998 1.00 73.00 174 SER A O 1
ATOM 1345 N N . MET A 1 175 ? -3.812 -5.712 18.291 1.00 74.12 175 MET A N 1
ATOM 1346 C CA . MET A 1 175 ? -2.743 -6.063 17.351 1.00 74.12 175 MET A CA 1
ATOM 1347 C C . MET A 1 175 ? -2.380 -7.556 17.385 1.00 74.12 175 MET A C 1
ATOM 1349 O O . MET A 1 175 ? -1.242 -7.935 17.102 1.00 74.12 175 MET A O 1
ATOM 1353 N N . ASP A 1 176 ? -3.359 -8.395 17.729 1.00 63.84 176 ASP A N 1
ATOM 1354 C CA . ASP A 1 176 ? -3.191 -9.814 18.062 1.00 63.84 176 ASP A CA 1
ATOM 1355 C C . ASP A 1 176 ? -3.040 -10.715 16.832 1.00 63.84 176 ASP A C 1
ATOM 1357 O O . ASP A 1 176 ? -2.740 -11.903 16.960 1.00 63.84 176 ASP A O 1
ATOM 1361 N N . TYR A 1 177 ? -3.223 -10.171 15.625 1.00 63.72 177 TYR A N 1
ATOM 1362 C CA . TYR A 1 177 ? -2.979 -10.924 14.404 1.00 63.72 177 TYR A CA 1
ATOM 1363 C C . TYR A 1 177 ? -1.482 -11.215 14.259 1.00 63.72 177 TYR A C 1
ATOM 1365 O O . TYR A 1 177 ? -0.689 -10.326 13.941 1.00 63.72 177 TYR A O 1
ATOM 1373 N N . VAL A 1 178 ? -1.080 -12.469 14.462 1.00 62.88 178 VAL A N 1
ATOM 1374 C CA . VAL A 1 178 ? 0.242 -12.954 14.055 1.00 62.88 178 VAL A CA 1
ATOM 1375 C C . VAL A 1 178 ? 0.143 -13.384 12.588 1.00 62.88 178 VAL A C 1
ATOM 1377 O O . VAL A 1 178 ? -0.600 -14.321 12.288 1.00 62.88 178 VAL A O 1
ATOM 1380 N N . PRO A 1 179 ? 0.881 -12.736 11.670 1.00 61.41 179 PRO A N 1
ATOM 1381 C CA . PRO A 1 179 ? 0.923 -13.105 10.259 1.00 61.41 179 PRO A CA 1
ATOM 1382 C C . PRO A 1 179 ? 1.149 -14.601 10.062 1.00 61.41 179 PRO A C 1
ATOM 1384 O O . PRO A 1 179 ? 2.151 -15.136 10.526 1.00 61.41 179 PRO A O 1
ATOM 1387 N N . GLY A 1 180 ? 0.198 -15.276 9.410 1.00 53.47 180 GLY A N 1
ATOM 1388 C CA . GLY A 1 180 ? 0.251 -16.721 9.155 1.00 53.47 180 GLY A CA 1
ATOM 1389 C C . GLY A 1 180 ? -0.144 -17.638 10.325 1.00 53.47 180 GLY A C 1
ATOM 1390 O O . GLY A 1 180 ? 0.037 -18.848 10.213 1.00 53.47 180 GLY A O 1
ATOM 1391 N N . ALA A 1 181 ? -0.678 -17.107 11.433 1.00 54.88 181 ALA A N 1
ATOM 1392 C CA . ALA A 1 181 ? -1.171 -17.904 12.567 1.00 54.88 181 ALA A CA 1
ATOM 1393 C C . ALA A 1 181 ? -2.697 -18.110 12.580 1.00 54.88 181 ALA A C 1
ATOM 1395 O O . ALA A 1 181 ? -3.227 -18.713 13.518 1.00 54.88 181 ALA A O 1
ATOM 1396 N N . THR A 1 182 ? -3.420 -17.608 11.577 1.00 48.16 182 THR A N 1
ATOM 1397 C CA . THR A 1 182 ? -4.862 -17.833 11.449 1.00 48.16 182 THR A CA 1
ATOM 1398 C C . THR A 1 182 ? -5.124 -19.336 11.388 1.00 48.16 182 THR A C 1
ATOM 1400 O O . THR A 1 182 ? -4.563 -20.053 10.557 1.00 48.16 182 THR A O 1
ATOM 1403 N N . LYS A 1 183 ? -5.919 -19.837 12.343 1.00 40.56 183 LYS A N 1
ATOM 1404 C CA . LYS A 1 183 ? -6.303 -21.249 12.404 1.00 40.56 183 LYS A CA 1
ATOM 1405 C C . LYS A 1 183 ? -6.866 -21.650 11.046 1.00 40.56 183 LYS A C 1
ATOM 1407 O O . LYS A 1 183 ? -7.820 -21.034 10.582 1.00 40.56 183 LYS A O 1
ATOM 1412 N N . ARG A 1 184 ? -6.308 -22.711 10.463 1.00 36.19 184 ARG A N 1
ATOM 1413 C CA . ARG A 1 184 ? -6.951 -23.422 9.359 1.00 36.19 184 ARG A CA 1
ATOM 1414 C C . ARG A 1 184 ? -8.310 -23.886 9.869 1.00 36.19 184 ARG A C 1
ATOM 1416 O O . ARG A 1 184 ? -8.370 -24.699 10.793 1.00 36.19 184 ARG A O 1
ATOM 1423 N N . SER A 1 185 ? -9.380 -23.318 9.331 1.00 35.03 185 SER A N 1
ATOM 1424 C CA . SER A 1 185 ? -10.696 -23.932 9.424 1.00 35.03 185 SER A CA 1
ATOM 1425 C C . SER A 1 185 ? -10.579 -25.277 8.709 1.00 35.03 185 SER A C 1
ATOM 1427 O O . SER A 1 185 ? -10.264 -25.310 7.522 1.00 35.03 185 SER A O 1
ATOM 1429 N N . ASN A 1 186 ? -10.690 -26.361 9.476 1.00 33.19 186 ASN A N 1
ATOM 1430 C CA . ASN A 1 186 ? -10.789 -27.721 8.946 1.00 33.19 186 ASN A CA 1
ATOM 1431 C C . ASN A 1 186 ? -12.042 -27.875 8.084 1.00 33.19 186 ASN A C 1
ATOM 1433 O O . ASN A 1 186 ? -13.070 -27.260 8.455 1.00 33.19 186 ASN A O 1
#

Radius of gyration: 18.38 Å; chains: 1; bounding box: 47×45×47 Å

Secondary structure (DSSP, 8-state):
----EEEETTEEEEEEEPEE-STT--EEEEE--S-STTSS-EEEEEPPPPTTS-SS-THHHHTTHHHHHHHHHHTSTTSEEEHHHHHHHHHHHSHHHHHHHHHHH--TTTS--SS-HHHHHHHHHHHHHHHTSSEEEEE---STTTTSS-EEEEEPSSPPPTT-EE-TGGGT--S---TT-S----

pLDDT: mean 82.02, std 13.94, range [33.19, 97.94]